Protein AF-A0A9W8FDJ5-F1 (afdb_monomer_lite)

Foldseek 3Di:
DDDDDDDDDDPDQQDQLLLQLLQLQLVLLLLVLCQLQCPPHHNPPDSLVSLVSLQPRQAPSLQVSLVVCVVNVNPLSNCVSNVSNVVSNVVSLCNDCVNVNVVVLPVVPLLSSLQVVLVVLVVVLVVLVVSLVVCLQFWPLSNLLSVLSSQLSNLSSCCSNVVPSVSSSVSSVSSNVSSVSSVVVSCQSQADVVRHVDHDDTDGSHCVNVVVVVCVVVPPDPPPDPPDDDDDDDDDDDDDDDDDDDDDDDDDDDDDDDDDDDDDDDDDDDDDDDDDDDDDDDDDDDDDDDDDDDDDDDDDDDDDDDDDDDDDDD

Sequence (314 aa):
MYSMVPQGHSWRPFSNPAPLGNSGFAVATFVSSLHTGAIGIASGAPPNIVVGLALFYGGIAQVIAGAWSFASNSAFGAIVFTSYGCYWMSYAAILIPGFGISDALSTVGDTVRAQSLGIFYLVWSIQTFIFLLGSSRSNWGTFILLLFLFIENILTCIGYWSQNVSVIHASGYMGMFTSFVAWYNVAADMLTKVTFYCDLPNPEIGVRAMGLEALKPAMHTPLFHDVFQPHITSKLDGRTPGNHFDFVSPIPHPAHNNDSNTVTFAPNTNNAPSSNINNYDREIVTATQEASILGGCARSQSISHHDVTTFNNV

Radius of gyration: 35.65 Å; chains: 1; bounding box: 112×74×86 Å

pLDDT: mean 70.86, std 29.11, range [24.33, 98.38]

Structure (mmCIF, N/CA/C/O backbone):
data_AF-A0A9W8FDJ5-F1
#
_entry.id   AF-A0A9W8FDJ5-F1
#
loop_
_atom_site.group_PDB
_atom_site.id
_atom_site.type_symbol
_atom_site.label_atom_id
_atom_site.label_alt_id
_atom_site.label_comp_id
_atom_site.label_asym_id
_atom_site.label_entity_id
_atom_site.label_seq_id
_atom_site.pdbx_PDB_ins_code
_atom_site.Cartn_x
_atom_site.Cartn_y
_atom_site.Cartn_z
_atom_site.occupancy
_atom_site.B_iso_or_equiv
_atom_site.auth_seq_id
_atom_site.auth_comp_id
_atom_site.auth_asym_id
_atom_site.auth_atom_id
_atom_site.pdbx_PDB_model_num
ATOM 1 N N . MET A 1 1 ? -21.926 -5.934 31.015 1.00 38.91 1 MET A N 1
ATOM 2 C CA . MET A 1 1 ? -22.789 -5.968 29.811 1.00 38.91 1 MET A CA 1
ATOM 3 C C . MET A 1 1 ? -22.975 -4.528 29.353 1.00 38.91 1 MET A C 1
ATOM 5 O O . MET A 1 1 ? -23.079 -3.687 30.230 1.00 38.91 1 MET A O 1
ATOM 9 N N . TYR A 1 2 ? -22.971 -4.260 28.043 1.00 39.78 2 TYR A N 1
ATOM 10 C CA . TYR A 1 2 ? -22.992 -2.921 27.418 1.00 39.78 2 TYR A CA 1
ATOM 11 C C . TYR A 1 2 ? -21.842 -1.948 27.749 1.00 39.78 2 TYR A C 1
ATOM 13 O O . TYR A 1 2 ? -21.721 -1.421 28.846 1.00 39.78 2 TYR A O 1
ATOM 21 N N . SER A 1 3 ? -21.093 -1.595 26.703 1.00 34.72 3 SER A N 1
ATOM 22 C CA . SER A 1 3 ? -20.892 -0.189 26.341 1.00 34.72 3 SER A CA 1
ATOM 23 C C . SER A 1 3 ? -20.942 -0.097 24.816 1.00 34.72 3 SER A C 1
ATOM 25 O O . SER A 1 3 ? -19.956 -0.337 24.127 1.00 34.72 3 SER A O 1
ATOM 27 N N . MET A 1 4 ? -22.138 0.153 24.285 1.00 46.25 4 MET A N 1
ATOM 28 C CA . MET A 1 4 ? -22.324 0.614 22.911 1.00 46.25 4 MET A CA 1
ATOM 29 C C . MET A 1 4 ? -22.823 2.049 23.028 1.00 46.25 4 MET A C 1
ATOM 31 O O . MET A 1 4 ? -23.864 2.261 23.645 1.00 46.25 4 MET A O 1
ATOM 35 N N . VAL A 1 5 ? -22.110 3.016 22.453 1.00 48.25 5 VAL A N 1
ATOM 36 C CA . VAL A 1 5 ? -22.625 4.380 22.264 1.00 48.25 5 VAL A CA 1
ATOM 37 C C . VAL A 1 5 ? -23.179 4.444 20.839 1.00 48.25 5 VAL A C 1
ATOM 39 O O . VAL A 1 5 ? -22.383 4.499 19.900 1.00 48.25 5 VAL A O 1
ATOM 42 N N . PRO A 1 6 ? -24.508 4.386 20.627 1.00 48.44 6 PRO A N 1
ATOM 43 C CA . PRO A 1 6 ? -25.062 4.336 19.281 1.00 48.44 6 PRO A CA 1
ATOM 44 C C . PRO A 1 6 ? -24.967 5.713 18.622 1.00 48.44 6 PRO A C 1
ATOM 46 O O . PRO A 1 6 ? -25.389 6.717 19.194 1.00 48.44 6 PRO A O 1
ATOM 49 N N . GLN A 1 7 ? -24.454 5.757 17.397 1.00 52.56 7 GLN A N 1
ATOM 50 C CA . GLN A 1 7 ? -24.535 6.924 16.519 1.00 52.56 7 GLN A CA 1
ATOM 51 C C . GLN A 1 7 ? -25.406 6.540 15.319 1.00 52.56 7 GLN A C 1
ATOM 53 O O . GLN A 1 7 ? -24.912 6.035 14.314 1.00 52.56 7 GLN A O 1
ATOM 58 N N . GLY A 1 8 ? -26.719 6.736 15.471 1.00 41.28 8 GLY A N 1
ATOM 59 C CA . GLY A 1 8 ? -27.742 6.360 14.489 1.00 41.28 8 GLY A CA 1
ATOM 60 C C . GLY A 1 8 ? -28.408 5.001 14.752 1.00 41.28 8 GLY A C 1
ATOM 61 O O . GLY A 1 8 ? -27.822 4.092 15.341 1.00 41.28 8 GLY A O 1
ATOM 62 N N . HIS A 1 9 ? -29.662 4.865 14.309 1.00 46.53 9 HIS A N 1
ATOM 63 C CA . HIS A 1 9 ? -30.424 3.616 14.390 1.00 46.53 9 HIS A CA 1
ATOM 64 C C . HIS A 1 9 ? -29.823 2.542 13.469 1.00 46.53 9 HIS A C 1
ATOM 66 O O . HIS A 1 9 ? -29.981 2.600 12.252 1.00 46.53 9 HIS A O 1
ATOM 72 N N . SER A 1 10 ? -29.234 1.497 14.050 1.00 51.06 10 SER A N 1
ATOM 73 C CA . SER A 1 10 ? -29.089 0.200 13.382 1.00 51.06 10 SER A CA 1
ATOM 74 C C . SER A 1 10 ? -29.388 -0.921 14.377 1.00 51.06 10 SER A C 1
ATOM 76 O O . SER A 1 10 ? -28.802 -0.993 15.453 1.00 51.06 10 SER A O 1
ATOM 78 N N . TRP A 1 11 ? -30.331 -1.801 14.033 1.00 54.03 11 TRP A N 1
ATOM 79 C CA . TRP A 1 11 ? -30.717 -2.938 14.886 1.00 54.03 11 TRP A CA 1
ATOM 80 C C . TRP A 1 11 ? -29.726 -4.114 14.809 1.00 54.03 11 TRP A C 1
ATOM 82 O O . TRP A 1 11 ? -29.890 -5.115 15.504 1.00 54.03 11 TRP A O 1
ATOM 92 N N . ARG A 1 12 ? -28.691 -3.990 13.968 1.00 63.78 12 ARG A N 1
ATOM 93 C CA . ARG A 1 12 ? -27.498 -4.842 13.908 1.00 63.78 12 ARG A CA 1
ATOM 94 C C . ARG A 1 12 ? -26.306 -3.950 13.527 1.00 63.78 12 ARG A C 1
ATOM 96 O O . ARG A 1 12 ? -26.297 -3.471 12.394 1.00 63.78 12 ARG A O 1
ATOM 103 N N . PRO A 1 13 ? -25.336 -3.687 14.420 1.00 71.25 13 PRO A N 1
ATOM 104 C CA . PRO A 1 13 ? -24.134 -2.947 14.049 1.00 71.25 13 PRO A CA 1
ATOM 105 C C . PRO A 1 13 ? -23.251 -3.800 13.127 1.00 71.25 13 PRO A C 1
ATOM 107 O O . PRO A 1 13 ? -23.056 -4.991 13.379 1.00 71.25 13 PRO A O 1
ATOM 110 N N . PHE A 1 14 ? -22.708 -3.198 12.069 1.00 80.50 14 PHE A N 1
ATOM 111 C CA . PHE A 1 14 ? -21.728 -3.858 11.203 1.00 80.50 14 PHE A CA 1
ATOM 112 C C . PHE A 1 14 ? -20.376 -4.008 11.918 1.00 80.50 14 PHE A C 1
ATOM 114 O O . PHE A 1 14 ? -19.962 -3.131 12.677 1.00 80.50 14 PHE A O 1
ATOM 121 N N . SER A 1 15 ? -19.679 -5.117 11.665 1.00 84.56 15 SER A N 1
ATOM 122 C CA . SER A 1 15 ? -18.319 -5.353 12.164 1.00 84.56 15 SER A CA 1
ATOM 123 C C . SER A 1 15 ? -17.313 -4.378 11.543 1.00 84.56 15 SER A C 1
ATOM 125 O O . SER A 1 15 ? -17.486 -3.959 10.401 1.00 84.56 15 SER A O 1
ATOM 127 N N . ASN A 1 16 ? -16.234 -4.059 12.267 1.00 89.06 16 ASN A N 1
ATOM 128 C CA . ASN A 1 16 ? -15.121 -3.269 11.735 1.00 89.06 16 ASN A CA 1
ATOM 129 C C . ASN A 1 16 ? -14.432 -4.024 10.570 1.00 89.06 16 ASN A C 1
ATOM 131 O O . ASN A 1 16 ? -13.918 -5.120 10.802 1.00 89.06 16 ASN A O 1
ATOM 135 N N . PRO A 1 17 ? -14.387 -3.472 9.342 1.00 93.44 17 PRO A N 1
ATOM 136 C CA . PRO A 1 17 ? -13.730 -4.105 8.197 1.00 93.44 17 PRO A CA 1
ATOM 137 C C . PRO A 1 17 ? -12.231 -3.768 8.079 1.00 93.44 17 PRO A C 1
ATOM 139 O O . PRO A 1 17 ? -11.534 -4.380 7.268 1.00 93.44 17 PRO A O 1
ATOM 142 N N . ALA A 1 18 ? -11.712 -2.820 8.870 1.00 92.88 18 ALA A N 1
ATOM 143 C CA . ALA A 1 18 ? -10.317 -2.385 8.799 1.00 92.88 18 ALA A CA 1
ATOM 144 C C . ALA A 1 18 ? -9.273 -3.508 8.990 1.00 92.88 18 ALA A C 1
ATOM 146 O O . ALA A 1 18 ? -8.261 -3.462 8.287 1.00 92.88 18 ALA A O 1
ATOM 147 N N . PRO A 1 19 ? -9.489 -4.554 9.820 1.00 94.81 19 PRO A N 1
ATOM 148 C CA . PRO A 1 19 ? -8.558 -5.678 9.920 1.00 94.81 19 PRO A CA 1
ATOM 149 C C . PRO A 1 19 ? -8.387 -6.427 8.599 1.00 94.81 19 PRO A C 1
ATOM 151 O O . PRO A 1 19 ? -7.268 -6.792 8.248 1.00 94.81 19 PRO A O 1
ATOM 154 N N . LEU A 1 20 ? -9.467 -6.619 7.833 1.00 95.75 20 LEU A N 1
ATOM 155 C CA . LEU A 1 20 ? -9.404 -7.278 6.527 1.00 95.75 20 LEU A CA 1
ATOM 156 C C . LEU A 1 20 ? -8.610 -6.424 5.531 1.00 95.75 20 LEU A C 1
ATOM 158 O O . LEU A 1 20 ? -7.701 -6.931 4.875 1.00 95.75 20 LEU A O 1
ATOM 162 N N . GLY A 1 21 ? -8.911 -5.122 5.471 1.00 96.00 21 GLY A N 1
ATOM 163 C CA . GLY A 1 21 ? -8.228 -4.189 4.576 1.00 96.00 21 GLY A CA 1
ATOM 164 C C . GLY A 1 21 ? -6.734 -4.056 4.885 1.00 96.00 21 GLY A C 1
ATOM 165 O O . GLY A 1 21 ? -5.907 -4.178 3.984 1.00 96.00 21 GLY A O 1
ATOM 166 N N . ASN A 1 22 ? -6.382 -3.883 6.162 1.00 96.56 22 ASN A N 1
ATOM 167 C CA . ASN A 1 22 ? -4.991 -3.806 6.611 1.00 96.56 22 ASN A CA 1
ATOM 168 C C . ASN A 1 22 ? -4.243 -5.143 6.450 1.00 96.56 22 ASN A C 1
ATOM 170 O O . ASN A 1 22 ? -3.059 -5.121 6.127 1.00 96.56 22 ASN A O 1
ATOM 174 N N . SER A 1 23 ? -4.898 -6.299 6.624 1.00 97.38 23 SER A N 1
ATOM 175 C CA . SER A 1 23 ? -4.253 -7.613 6.434 1.00 97.38 23 SER A CA 1
ATOM 176 C C . SER A 1 23 ? -3.931 -7.896 4.969 1.00 97.38 23 SER A C 1
ATOM 178 O O . SER A 1 23 ? -2.832 -8.363 4.667 1.00 97.38 23 SER A O 1
ATOM 180 N N . GLY A 1 24 ? -4.880 -7.605 4.070 1.00 96.88 24 GLY A N 1
ATOM 181 C CA . GLY A 1 24 ? -4.696 -7.733 2.625 1.00 96.88 24 GLY A CA 1
ATOM 182 C C . GLY A 1 24 ? -3.543 -6.872 2.131 1.00 96.88 24 GLY A C 1
ATOM 183 O O . GLY A 1 24 ? -2.624 -7.366 1.475 1.00 96.88 24 GLY A O 1
ATOM 184 N N . PHE A 1 25 ? -3.557 -5.607 2.553 1.00 97.81 25 PHE A N 1
ATOM 185 C CA . PHE A 1 25 ? -2.489 -4.651 2.313 1.00 97.81 25 PHE A CA 1
ATOM 186 C C . PHE A 1 25 ? -1.133 -5.154 2.828 1.00 97.81 25 PHE A C 1
ATOM 188 O O . PHE A 1 25 ? -0.208 -5.310 2.039 1.00 97.81 25 PHE A O 1
ATOM 195 N N . ALA A 1 26 ? -1.019 -5.469 4.124 1.00 98.06 26 ALA A N 1
ATOM 196 C CA . ALA A 1 26 ? 0.246 -5.831 4.768 1.00 98.06 26 ALA A CA 1
ATOM 197 C C . ALA A 1 26 ? 0.950 -7.022 4.101 1.00 98.06 26 ALA A C 1
ATOM 199 O O . ALA A 1 26 ? 2.163 -6.989 3.911 1.00 98.06 26 ALA A O 1
ATOM 200 N N . VAL A 1 27 ? 0.199 -8.060 3.714 1.00 97.50 27 VAL A N 1
ATOM 201 C CA . VAL A 1 27 ? 0.760 -9.248 3.050 1.00 97.50 27 VAL A CA 1
ATOM 202 C C . VAL A 1 27 ? 1.267 -8.921 1.640 1.00 97.50 27 VAL A C 1
ATOM 204 O O . VAL A 1 27 ? 2.351 -9.374 1.269 1.00 97.50 27 VAL A O 1
ATOM 207 N N . ALA A 1 28 ? 0.515 -8.138 0.859 1.00 97.31 28 ALA A N 1
ATOM 208 C CA . ALA A 1 28 ? 0.928 -7.743 -0.487 1.00 97.31 28 ALA A CA 1
ATOM 209 C C . ALA A 1 28 ? 2.129 -6.781 -0.452 1.00 97.31 28 ALA A C 1
ATOM 211 O O . ALA A 1 28 ? 3.113 -7.015 -1.161 1.00 97.31 28 ALA A O 1
ATOM 212 N N . THR A 1 29 ? 2.092 -5.773 0.431 1.00 97.50 29 THR A N 1
ATOM 213 C CA . THR A 1 29 ? 3.202 -4.838 0.658 1.00 97.50 29 THR A CA 1
ATOM 214 C C . THR A 1 29 ? 4.451 -5.611 1.060 1.00 97.50 29 THR A C 1
ATOM 216 O O . THR A 1 29 ? 5.431 -5.550 0.331 1.00 97.50 29 THR A O 1
ATOM 219 N N . PHE A 1 30 ? 4.410 -6.441 2.108 1.00 97.50 30 PHE A N 1
ATOM 220 C CA . PHE A 1 30 ? 5.605 -7.103 2.642 1.00 97.50 30 PHE A CA 1
ATOM 221 C C . PHE A 1 30 ? 6.354 -7.938 1.598 1.00 97.50 30 PHE A C 1
ATOM 223 O O . PHE A 1 30 ? 7.573 -7.820 1.469 1.00 97.50 30 PHE A O 1
ATOM 230 N N . VAL A 1 31 ? 5.639 -8.752 0.812 1.00 96.50 31 VAL A N 1
ATOM 231 C CA . VAL A 1 31 ? 6.273 -9.578 -0.227 1.00 96.50 31 VAL A CA 1
ATOM 232 C C . VAL A 1 31 ? 6.816 -8.709 -1.365 1.00 96.50 31 VAL A C 1
ATOM 234 O O . VAL A 1 31 ? 7.907 -8.990 -1.859 1.00 96.50 31 VAL A O 1
ATOM 237 N N . SER A 1 32 ? 6.133 -7.621 -1.738 1.00 96.00 32 SER A N 1
ATOM 238 C CA . SER A 1 32 ? 6.661 -6.644 -2.700 1.00 96.00 32 SER A CA 1
ATOM 239 C C . SER A 1 32 ? 7.918 -5.944 -2.172 1.00 96.00 32 SER A C 1
ATOM 241 O O . SER A 1 32 ? 8.924 -5.871 -2.872 1.00 96.00 32 SER A O 1
ATOM 243 N N . SER A 1 33 ? 7.898 -5.488 -0.920 1.00 96.56 33 SER A N 1
ATOM 244 C CA . SER A 1 33 ? 8.993 -4.787 -0.249 1.00 96.56 33 SER A CA 1
ATOM 245 C C . SER A 1 33 ? 10.253 -5.646 -0.116 1.00 96.56 33 SER A C 1
ATOM 247 O O . SER A 1 33 ? 11.352 -5.132 -0.314 1.00 96.56 33 SER A O 1
ATOM 249 N N . LEU A 1 34 ? 10.116 -6.956 0.134 1.00 96.19 34 LEU A N 1
ATOM 250 C CA . LEU A 1 34 ? 11.242 -7.901 0.114 1.00 96.19 34 LEU A CA 1
ATOM 251 C C . LEU A 1 34 ? 11.905 -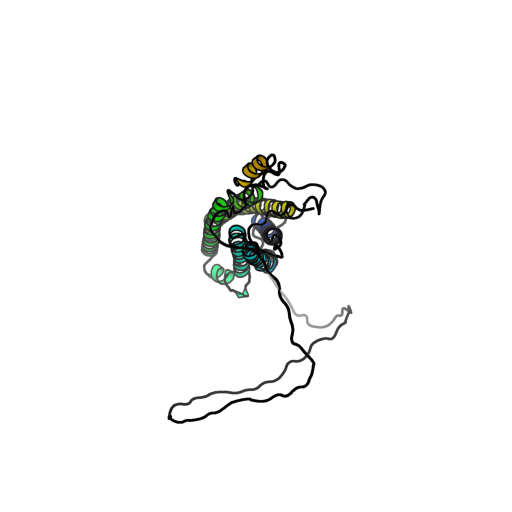7.992 -1.273 1.00 96.19 34 LEU A C 1
ATOM 253 O O . LEU A 1 34 ? 13.132 -8.072 -1.349 1.00 96.19 34 LEU A O 1
ATOM 257 N N . HIS A 1 35 ? 11.124 -7.932 -2.361 1.00 95.00 35 HIS A N 1
ATOM 258 C CA . HIS A 1 35 ? 11.675 -7.917 -3.722 1.00 95.00 35 HIS A CA 1
ATOM 259 C C . HIS A 1 35 ? 12.356 -6.582 -4.035 1.00 95.00 35 HIS A C 1
ATOM 261 O O . HIS A 1 35 ? 13.510 -6.561 -4.463 1.00 95.00 35 HIS A O 1
ATOM 267 N N . THR A 1 36 ? 11.680 -5.467 -3.749 1.00 94.88 36 THR A N 1
ATOM 268 C CA . THR A 1 36 ? 12.208 -4.106 -3.926 1.00 94.88 36 THR A CA 1
ATOM 269 C C . THR A 1 36 ? 13.481 -3.864 -3.101 1.00 94.88 36 THR A C 1
ATOM 271 O O . THR A 1 36 ? 14.387 -3.174 -3.560 1.00 94.88 36 THR A O 1
ATOM 274 N N . GLY A 1 37 ? 13.584 -4.461 -1.908 1.00 94.25 37 GLY A N 1
ATOM 275 C CA . GLY A 1 37 ? 14.750 -4.399 -1.020 1.00 94.25 37 GLY A CA 1
ATOM 276 C C . GLY A 1 37 ? 15.870 -5.405 -1.321 1.00 94.25 37 GLY A C 1
ATOM 277 O O . GLY A 1 37 ? 16.910 -5.331 -0.673 1.00 94.25 37 GLY A O 1
ATOM 278 N N . ALA A 1 38 ? 15.673 -6.341 -2.261 1.00 93.62 38 ALA A N 1
ATOM 279 C CA . ALA A 1 38 ? 16.581 -7.465 -2.543 1.00 93.62 38 ALA A CA 1
ATOM 280 C C . ALA A 1 38 ? 16.897 -8.355 -1.314 1.00 93.62 38 ALA A C 1
ATOM 282 O O . ALA A 1 38 ? 18.032 -8.783 -1.098 1.00 93.62 38 ALA A O 1
ATOM 283 N N . ILE A 1 39 ? 15.890 -8.635 -0.482 1.00 92.50 39 ILE A N 1
ATOM 284 C CA . ILE A 1 39 ? 16.066 -9.311 0.812 1.00 92.50 39 ILE A CA 1
ATOM 285 C C . ILE A 1 39 ? 15.772 -10.803 0.662 1.00 92.50 39 ILE A C 1
ATOM 287 O O . ILE A 1 39 ? 14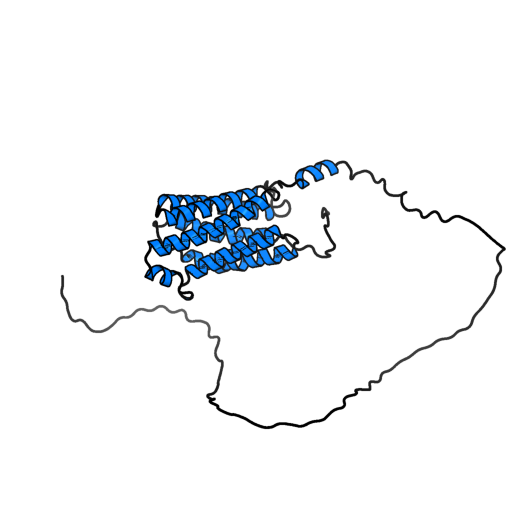.638 -11.210 0.422 1.00 92.50 39 ILE A O 1
ATOM 291 N N . GLY A 1 40 ? 16.812 -11.628 0.805 1.00 89.06 40 GLY A N 1
ATOM 292 C CA . GLY A 1 40 ? 16.728 -13.083 0.616 1.00 89.06 40 GLY A CA 1
ATOM 293 C C . GLY A 1 40 ? 16.659 -13.534 -0.850 1.00 89.06 40 GLY A C 1
ATOM 294 O O . GLY A 1 40 ? 16.585 -14.733 -1.106 1.00 89.06 40 GLY A O 1
ATOM 295 N N . ILE A 1 41 ? 16.718 -12.599 -1.804 1.00 91.56 41 ILE A N 1
ATOM 296 C CA . ILE A 1 41 ? 16.712 -12.849 -3.252 1.00 91.56 41 ILE A CA 1
ATOM 297 C C . ILE A 1 41 ? 17.750 -11.965 -3.959 1.00 91.56 41 ILE A C 1
ATOM 299 O O . ILE A 1 41 ? 18.261 -11.008 -3.383 1.00 91.56 41 ILE A O 1
ATOM 303 N N . ALA A 1 42 ? 18.056 -12.256 -5.225 1.00 87.56 42 ALA A N 1
ATOM 304 C CA . ALA A 1 42 ? 18.935 -11.406 -6.027 1.00 87.56 42 ALA A CA 1
ATOM 305 C C . ALA A 1 42 ? 18.290 -10.039 -6.337 1.00 87.56 42 ALA A C 1
ATOM 307 O O . ALA A 1 42 ? 17.099 -9.953 -6.639 1.00 87.56 42 ALA A O 1
ATOM 308 N N . SER A 1 43 ? 19.089 -8.967 -6.322 1.00 87.25 43 SER A N 1
ATOM 309 C CA . SER A 1 43 ? 18.622 -7.631 -6.714 1.00 87.25 43 SER A CA 1
ATOM 310 C C . SER A 1 43 ? 18.155 -7.618 -8.171 1.00 87.25 43 SER A C 1
ATOM 312 O O . SER A 1 43 ? 18.875 -8.077 -9.055 1.00 87.25 43 SER A O 1
ATOM 314 N N . GLY A 1 44 ? 16.961 -7.076 -8.419 1.00 81.44 44 GLY A N 1
ATOM 315 C CA . GLY A 1 44 ? 16.331 -7.079 -9.744 1.00 81.44 44 GLY A CA 1
ATOM 316 C C . GLY A 1 44 ? 15.599 -8.377 -10.109 1.00 81.44 44 GLY A C 1
ATOM 317 O O . GLY A 1 44 ? 15.135 -8.497 -11.241 1.00 81.44 44 GLY A O 1
ATOM 318 N N . ALA A 1 45 ? 15.465 -9.339 -9.187 1.00 86.25 45 ALA A N 1
ATOM 319 C CA . ALA A 1 45 ? 14.625 -10.516 -9.403 1.00 86.25 45 ALA A CA 1
ATOM 320 C C . ALA A 1 45 ? 13.150 -10.120 -9.670 1.00 86.25 45 ALA A C 1
ATOM 322 O O . ALA A 1 45 ? 12.632 -9.208 -9.018 1.00 86.25 45 ALA A O 1
ATOM 323 N N . PRO A 1 46 ? 12.457 -10.790 -10.611 1.00 84.62 46 PRO A N 1
ATOM 324 C CA . PRO A 1 46 ? 11.120 -10.393 -11.045 1.00 84.62 46 PRO A CA 1
ATOM 325 C C . PRO A 1 46 ? 10.072 -10.584 -9.928 1.00 84.62 46 PRO A C 1
ATOM 327 O O . PRO A 1 46 ? 9.934 -11.696 -9.415 1.00 84.62 46 PRO A O 1
ATOM 330 N N . PRO A 1 47 ? 9.277 -9.554 -9.570 1.00 88.19 47 PRO A N 1
ATOM 331 C CA . PRO A 1 47 ? 8.327 -9.601 -8.452 1.00 88.19 47 PRO A CA 1
ATOM 332 C C . PRO A 1 47 ? 7.035 -10.383 -8.757 1.00 88.19 47 PRO A C 1
ATOM 334 O O . PRO A 1 47 ? 6.038 -10.236 -8.056 1.00 88.19 47 PRO A O 1
ATOM 337 N N . ASN A 1 48 ? 7.008 -11.226 -9.792 1.00 90.19 48 ASN A N 1
ATOM 338 C CA . ASN A 1 48 ? 5.789 -11.854 -10.315 1.00 90.19 48 ASN A CA 1
ATOM 339 C C . ASN A 1 48 ? 5.044 -12.735 -9.290 1.00 90.19 48 ASN A C 1
ATOM 341 O O . ASN A 1 48 ? 3.839 -12.929 -9.425 1.00 90.19 48 ASN A O 1
ATOM 345 N N . ILE A 1 49 ? 5.709 -13.215 -8.232 1.00 91.69 49 ILE A N 1
ATOM 346 C CA . ILE A 1 49 ? 5.054 -13.929 -7.120 1.00 91.69 49 ILE A CA 1
ATOM 347 C C . ILE A 1 49 ? 4.067 -13.040 -6.333 1.00 91.69 49 ILE A C 1
ATOM 349 O O . ILE A 1 49 ? 3.091 -13.539 -5.775 1.00 91.69 49 ILE A O 1
ATOM 353 N N . VAL A 1 50 ? 4.263 -11.715 -6.344 1.00 94.69 50 VAL A N 1
ATOM 354 C CA . VAL A 1 50 ? 3.375 -10.725 -5.708 1.00 94.69 50 VAL A CA 1
ATOM 355 C C . VAL A 1 50 ? 2.002 -10.682 -6.391 1.00 94.69 50 VAL A C 1
ATOM 357 O O . VAL A 1 50 ? 1.011 -10.387 -5.730 1.00 94.69 50 VAL A O 1
ATOM 360 N N . VAL A 1 51 ? 1.904 -11.028 -7.683 1.00 96.06 51 VAL A N 1
ATOM 361 C CA . VAL A 1 51 ? 0.684 -10.884 -8.506 1.00 96.06 51 VAL A CA 1
ATOM 362 C C . VAL A 1 51 ? -0.540 -11.563 -7.887 1.00 96.06 51 VAL A C 1
ATOM 364 O O . VAL A 1 51 ? -1.618 -10.972 -7.867 1.00 96.06 51 VAL A O 1
ATOM 367 N N . GLY A 1 52 ? -0.392 -12.771 -7.332 1.00 95.25 52 GLY A N 1
ATOM 368 C CA . GLY A 1 52 ? -1.506 -13.473 -6.681 1.00 95.25 52 GLY A CA 1
ATOM 369 C C . GLY A 1 52 ? -2.000 -12.761 -5.416 1.00 95.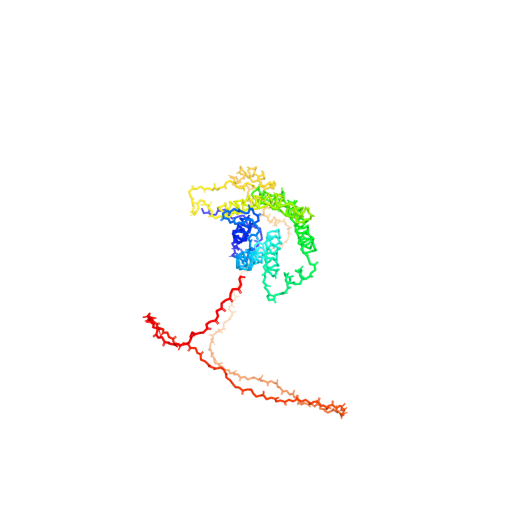25 52 GLY A C 1
ATOM 370 O O . GLY A 1 52 ? -3.204 -12.619 -5.206 1.00 95.25 52 GLY A O 1
ATOM 371 N N . LEU A 1 53 ? -1.075 -12.250 -4.600 1.00 97.00 53 LEU A N 1
ATOM 372 C CA . LEU A 1 53 ? -1.396 -11.491 -3.388 1.00 97.00 53 LEU A CA 1
ATOM 373 C C . LEU A 1 53 ? -2.036 -10.142 -3.743 1.00 97.00 53 LEU A C 1
ATOM 375 O O . LEU A 1 53 ? -3.040 -9.765 -3.140 1.00 97.00 53 LEU A O 1
ATOM 379 N N . ALA A 1 54 ? -1.497 -9.467 -4.758 1.00 96.81 54 ALA A N 1
ATOM 380 C CA . ALA A 1 54 ? -1.963 -8.185 -5.271 1.00 96.81 54 ALA A CA 1
ATOM 381 C C . ALA A 1 54 ? -3.351 -8.262 -5.933 1.00 96.81 54 ALA A C 1
ATOM 383 O O . ALA A 1 54 ? -4.159 -7.360 -5.743 1.00 96.81 54 ALA A O 1
ATOM 384 N N . LEU A 1 55 ? -3.687 -9.341 -6.650 1.00 97.31 55 LEU A N 1
ATOM 385 C CA . LEU A 1 55 ? -5.052 -9.532 -7.155 1.00 97.31 55 LEU A CA 1
ATOM 386 C C . LEU A 1 55 ? -6.042 -9.844 -6.029 1.00 97.31 55 LEU A C 1
ATOM 388 O O . LEU A 1 55 ? -7.060 -9.167 -5.899 1.00 97.31 55 LEU A O 1
ATOM 392 N N . PHE A 1 56 ? -5.780 -10.880 -5.230 1.00 97.81 56 PHE A N 1
ATOM 393 C CA . PHE A 1 56 ? -6.826 -11.459 -4.384 1.00 97.81 56 PHE A CA 1
ATOM 394 C C . PHE A 1 56 ? -6.927 -10.824 -2.996 1.00 97.81 56 PHE A C 1
ATOM 396 O O . PHE A 1 56 ? -8.042 -10.572 -2.536 1.00 97.81 56 PHE A O 1
ATOM 403 N N . TYR A 1 57 ? -5.800 -10.552 -2.328 1.00 97.44 57 TYR A N 1
ATOM 404 C CA . TYR A 1 57 ? -5.807 -10.154 -0.915 1.00 97.44 57 TYR A CA 1
ATOM 405 C C . TYR A 1 57 ? -5.526 -8.661 -0.720 1.00 97.44 57 TYR A C 1
ATOM 407 O O . TYR A 1 57 ? -6.360 -7.962 -0.149 1.00 97.44 57 TYR A O 1
ATOM 415 N N . GLY A 1 58 ? -4.433 -8.146 -1.288 1.00 95.94 58 GLY A N 1
ATOM 416 C CA . GLY A 1 58 ? -4.198 -6.705 -1.409 1.00 95.94 58 GLY A CA 1
ATOM 417 C C . GLY A 1 58 ? -5.194 -6.023 -2.349 1.00 95.94 58 GLY A C 1
ATOM 418 O O . GLY A 1 58 ? -5.492 -4.856 -2.165 1.00 95.94 58 GLY A O 1
ATOM 419 N N . GLY A 1 59 ? -5.749 -6.747 -3.325 1.00 97.69 59 GLY A N 1
ATOM 420 C CA . GLY A 1 59 ? -6.728 -6.230 -4.282 1.00 97.69 59 GLY A CA 1
ATOM 421 C C . GLY A 1 59 ? -8.175 -6.434 -3.837 1.00 97.69 59 GLY A C 1
ATOM 422 O O . GLY A 1 59 ? -8.740 -5.628 -3.096 1.00 97.69 59 GLY A O 1
ATOM 423 N N . ILE A 1 60 ? -8.791 -7.522 -4.305 1.00 98.19 60 ILE A N 1
ATOM 424 C CA . ILE A 1 60 ? -10.228 -7.813 -4.167 1.00 98.19 60 ILE A CA 1
ATOM 425 C C . ILE A 1 60 ? -10.694 -7.771 -2.703 1.00 98.19 60 ILE A C 1
ATOM 427 O O . ILE A 1 60 ? -11.673 -7.088 -2.400 1.00 98.19 60 ILE A O 1
ATOM 431 N N . ALA A 1 61 ? -10.000 -8.441 -1.776 1.00 97.94 61 ALA A N 1
ATOM 432 C CA . ALA A 1 61 ? -10.393 -8.433 -0.363 1.00 97.94 61 ALA A CA 1
ATOM 433 C C . ALA A 1 61 ? -10.279 -7.037 0.283 1.00 97.94 61 ALA A C 1
ATOM 435 O O . ALA A 1 61 ? -11.119 -6.677 1.112 1.00 97.94 61 ALA A O 1
ATOM 436 N N . GLN A 1 62 ? -9.303 -6.222 -0.131 1.00 98.12 62 GLN A N 1
ATOM 437 C CA . GLN A 1 62 ? -9.151 -4.846 0.344 1.00 98.12 62 GLN A CA 1
ATOM 438 C C . GLN A 1 62 ? -10.230 -3.909 -0.239 1.00 98.12 62 GLN A C 1
ATOM 440 O O . GLN A 1 62 ? -10.783 -3.092 0.499 1.00 98.12 62 GLN A O 1
ATOM 445 N N . VAL A 1 63 ? -10.633 -4.085 -1.506 1.00 98.12 63 VAL A N 1
ATOM 446 C CA . VAL A 1 63 ? -11.817 -3.404 -2.077 1.00 98.12 63 VAL A CA 1
ATOM 447 C C . VAL A 1 63 ? -13.096 -3.801 -1.336 1.00 98.12 63 VAL A C 1
ATOM 449 O O . VAL A 1 63 ? -13.907 -2.935 -1.010 1.00 98.12 63 VAL A O 1
ATOM 452 N N . ILE A 1 64 ? -13.268 -5.082 -0.998 1.00 97.31 64 ILE A N 1
ATOM 453 C CA . ILE A 1 64 ? -14.412 -5.561 -0.206 1.00 97.31 64 ILE A CA 1
ATOM 454 C C . ILE A 1 64 ? -14.412 -4.923 1.194 1.00 97.31 64 ILE A C 1
ATOM 456 O O . ILE A 1 64 ? -15.459 -4.464 1.650 1.00 97.31 64 ILE A O 1
ATOM 460 N N . ALA A 1 65 ? -13.255 -4.805 1.856 1.00 96.44 65 ALA A N 1
ATOM 461 C CA . ALA A 1 65 ? -13.135 -4.068 3.117 1.00 96.44 65 ALA A CA 1
ATOM 462 C C . ALA A 1 65 ? -13.494 -2.573 2.966 1.00 96.44 65 ALA A C 1
ATOM 464 O O . ALA A 1 65 ? -14.132 -1.993 3.850 1.00 96.44 65 ALA A O 1
ATOM 465 N N . GLY A 1 66 ? -13.155 -1.955 1.830 1.00 96.06 66 GLY A N 1
ATOM 466 C CA . GLY A 1 66 ? -13.582 -0.599 1.473 1.00 96.06 66 GLY A CA 1
ATOM 467 C C . GLY A 1 66 ? -15.101 -0.472 1.306 1.00 96.06 66 GLY A C 1
ATOM 468 O O . GLY A 1 66 ? -15.715 0.412 1.902 1.00 96.06 66 GLY A O 1
ATOM 469 N N . ALA A 1 67 ? -15.733 -1.409 0.595 1.00 94.75 67 ALA A N 1
ATOM 470 C CA . ALA A 1 67 ? -17.187 -1.458 0.430 1.00 94.75 67 ALA A CA 1
ATOM 471 C C . ALA A 1 67 ? -17.922 -1.603 1.778 1.00 94.75 67 ALA A C 1
ATOM 473 O O . ALA A 1 67 ? -18.846 -0.840 2.071 1.00 94.75 67 ALA A O 1
ATOM 474 N N . TRP A 1 68 ? -17.466 -2.512 2.648 1.00 93.62 68 TRP A N 1
ATOM 475 C CA . TRP A 1 68 ? -18.019 -2.658 4.001 1.00 93.62 68 TRP A CA 1
ATOM 476 C C . TRP A 1 68 ? -17.742 -1.451 4.905 1.00 93.62 68 TRP A C 1
ATOM 478 O O . TRP A 1 68 ? -18.528 -1.194 5.814 1.00 93.62 68 TRP A O 1
ATOM 488 N N . SER A 1 69 ? -16.696 -0.663 4.640 1.00 91.44 69 SER A N 1
ATOM 489 C CA . SER A 1 69 ? -16.426 0.569 5.396 1.00 91.44 69 SER A CA 1
ATOM 490 C C . SER A 1 69 ? -17.465 1.661 5.124 1.00 91.44 69 SER A C 1
ATOM 492 O O . SER A 1 69 ? -17.758 2.446 6.025 1.00 91.44 69 SER A O 1
ATOM 494 N N . PHE A 1 70 ? -18.080 1.701 3.933 1.00 86.44 70 PHE A N 1
ATOM 495 C CA . PHE A 1 70 ? -19.247 2.564 3.702 1.00 86.44 70 PHE A CA 1
ATOM 496 C C . PHE A 1 70 ? -20.439 2.110 4.559 1.00 86.44 70 PHE A C 1
ATOM 498 O O . PHE A 1 70 ? -21.066 2.937 5.220 1.00 86.44 70 PHE A O 1
ATOM 505 N N . ALA A 1 71 ? -20.710 0.800 4.620 1.00 85.31 71 ALA A N 1
ATOM 506 C CA . ALA A 1 71 ? -21.777 0.242 5.456 1.00 85.31 71 ALA A CA 1
ATOM 507 C C . ALA A 1 71 ? -21.532 0.464 6.963 1.00 85.31 71 ALA A C 1
ATOM 509 O O . ALA A 1 71 ? -22.473 0.736 7.707 1.00 85.31 71 ALA A O 1
ATOM 510 N N . SER A 1 72 ? -20.273 0.432 7.415 1.00 85.00 72 SER A N 1
ATOM 511 C CA . SER A 1 72 ? -19.876 0.755 8.793 1.00 85.00 72 SER A CA 1
ATOM 512 C C . SER A 1 72 ? -19.698 2.264 9.058 1.00 85.00 72 SER A C 1
ATOM 514 O O . SER A 1 72 ? -19.085 2.633 10.060 1.00 85.00 72 SER A O 1
ATOM 516 N N . ASN A 1 73 ? -20.190 3.139 8.170 1.00 85.31 73 ASN A N 1
ATOM 517 C CA . ASN A 1 73 ? -20.137 4.605 8.281 1.00 85.31 73 ASN A CA 1
ATOM 518 C C . ASN A 1 73 ? -18.715 5.200 8.461 1.00 85.31 73 ASN A C 1
ATOM 520 O O . ASN A 1 73 ? -18.526 6.218 9.127 1.00 85.31 73 ASN A O 1
ATOM 524 N N . SER A 1 74 ? -17.697 4.570 7.865 1.00 87.94 74 SER A N 1
ATOM 525 C CA . SER A 1 74 ? -16.298 5.017 7.872 1.00 87.94 74 SER A CA 1
ATOM 526 C C . SER A 1 74 ? -15.863 5.462 6.474 1.00 87.94 74 SER A C 1
ATOM 528 O O . SER A 1 74 ? -15.180 4.740 5.748 1.00 87.94 74 SER A O 1
ATOM 530 N N . ALA A 1 75 ? -16.245 6.682 6.084 1.00 89.94 75 ALA A N 1
ATOM 531 C CA . ALA A 1 75 ? -15.910 7.240 4.768 1.00 89.94 75 ALA A CA 1
ATOM 532 C C . ALA A 1 75 ? -14.390 7.300 4.501 1.00 89.94 75 ALA A C 1
ATOM 534 O O . ALA A 1 75 ? -13.953 7.059 3.377 1.00 89.94 75 ALA A O 1
ATOM 535 N N . PHE A 1 76 ? -13.577 7.561 5.534 1.00 91.44 76 PHE A N 1
ATOM 536 C CA . PHE A 1 76 ? -12.114 7.538 5.422 1.00 91.44 76 PHE A CA 1
ATOM 537 C C . PHE A 1 76 ? -11.595 6.131 5.094 1.00 91.44 76 PHE A C 1
ATOM 539 O O . PHE A 1 76 ? -10.897 5.960 4.097 1.00 91.44 76 PHE A O 1
ATOM 546 N N . GLY A 1 77 ? -11.982 5.116 5.880 1.00 91.00 77 GLY A N 1
ATOM 547 C CA . GLY A 1 77 ? -11.589 3.726 5.622 1.00 91.00 77 GLY A CA 1
ATOM 548 C C . GLY A 1 77 ? -12.080 3.235 4.260 1.00 91.00 77 GLY A C 1
ATOM 549 O O . GLY A 1 77 ? -11.332 2.599 3.524 1.00 91.00 77 GLY A O 1
ATOM 550 N N . ALA A 1 78 ? -13.299 3.615 3.874 1.00 94.25 78 ALA A N 1
ATOM 551 C CA . ALA A 1 78 ? -13.893 3.235 2.601 1.00 94.25 78 ALA A CA 1
ATOM 552 C C . ALA A 1 78 ? -13.087 3.725 1.397 1.00 94.25 78 ALA A C 1
ATOM 554 O O . ALA A 1 78 ? -12.755 2.927 0.517 1.00 94.25 78 ALA A O 1
ATOM 555 N N . ILE A 1 79 ? -12.711 5.006 1.380 1.00 95.56 79 ILE A N 1
ATOM 556 C CA . ILE A 1 79 ? -11.895 5.571 0.301 1.00 95.56 79 ILE A CA 1
ATOM 557 C C . ILE A 1 79 ? -10.477 4.984 0.339 1.00 95.56 79 ILE A C 1
ATOM 559 O O . ILE A 1 79 ? -9.971 4.578 -0.706 1.00 95.56 79 ILE A O 1
ATOM 563 N N . VAL A 1 80 ? -9.853 4.880 1.518 1.00 96.00 80 VAL A N 1
ATOM 564 C CA . VAL A 1 80 ? -8.476 4.374 1.673 1.00 96.00 80 VAL A CA 1
ATOM 565 C C . VAL A 1 80 ? -8.352 2.915 1.224 1.00 96.00 80 VAL A C 1
ATOM 567 O O . VAL A 1 80 ? -7.521 2.613 0.367 1.00 96.00 80 VAL A O 1
ATOM 570 N N . PHE A 1 81 ? -9.187 2.009 1.741 1.00 97.06 81 PHE A N 1
ATOM 571 C CA . PHE A 1 81 ? -9.109 0.589 1.389 1.00 97.06 81 PHE A CA 1
ATOM 572 C C . PHE A 1 81 ? -9.533 0.331 -0.061 1.00 97.06 81 PHE A C 1
ATOM 574 O O . PHE A 1 81 ? -8.848 -0.416 -0.753 1.00 97.06 81 PHE A O 1
ATOM 581 N N . THR A 1 82 ? -10.573 1.001 -0.574 1.00 97.94 82 THR A N 1
ATOM 582 C CA . THR A 1 82 ? -10.939 0.867 -1.998 1.00 97.94 82 THR A CA 1
ATOM 583 C C . THR A 1 82 ? -9.808 1.350 -2.911 1.00 97.94 82 THR A C 1
ATOM 585 O O . THR A 1 82 ? -9.467 0.668 -3.874 1.00 97.94 82 THR A O 1
ATOM 588 N N . SER A 1 83 ? -9.175 2.485 -2.589 1.00 97.94 83 SER A N 1
ATOM 589 C CA . SER A 1 83 ? -8.085 3.041 -3.403 1.00 97.94 83 SER A CA 1
ATOM 590 C C . SER A 1 83 ? -6.858 2.132 -3.418 1.00 97.94 83 SER A C 1
ATOM 592 O O . SER A 1 83 ? -6.339 1.850 -4.495 1.00 97.94 83 SER A O 1
ATOM 594 N N . TYR A 1 84 ? -6.416 1.619 -2.265 1.00 98.06 84 TYR A N 1
ATOM 595 C CA . TYR A 1 84 ? -5.267 0.707 -2.229 1.00 98.06 84 TYR A CA 1
ATOM 596 C C . TYR A 1 84 ? -5.584 -0.699 -2.763 1.00 98.06 84 TYR A C 1
ATOM 598 O O . TYR A 1 84 ? -4.707 -1.338 -3.339 1.00 98.06 84 TYR A O 1
ATOM 606 N N . GLY A 1 85 ? -6.843 -1.140 -2.692 1.00 97.94 85 GLY A N 1
ATOM 607 C CA . GLY A 1 85 ? -7.308 -2.316 -3.427 1.00 97.94 85 GLY A CA 1
ATOM 608 C C . GLY A 1 85 ? -7.172 -2.145 -4.943 1.00 97.94 85 GLY A C 1
ATOM 609 O O . GLY A 1 85 ? -6.639 -3.011 -5.638 1.00 97.94 85 GLY A O 1
ATOM 610 N N . CYS A 1 86 ? -7.569 -0.983 -5.466 1.00 98.12 86 CYS A N 1
ATOM 611 C CA . CYS A 1 86 ? -7.366 -0.636 -6.873 1.00 98.12 86 CYS A CA 1
ATOM 612 C C . CYS A 1 86 ? -5.881 -0.440 -7.238 1.00 98.12 86 CYS A C 1
ATOM 614 O O . CYS A 1 86 ? -5.485 -0.867 -8.322 1.00 98.12 86 CYS A O 1
ATOM 616 N N . TYR A 1 87 ? -5.046 0.116 -6.347 1.00 97.88 87 TYR A N 1
ATOM 617 C CA . TYR A 1 87 ? -3.582 0.145 -6.509 1.00 97.88 87 TYR A CA 1
ATOM 618 C C . TYR A 1 87 ? -3.042 -1.267 -6.742 1.00 97.88 87 TYR A C 1
ATOM 620 O O . TYR A 1 87 ? -2.423 -1.510 -7.778 1.00 97.88 87 TYR A O 1
ATOM 628 N N . TRP A 1 88 ? -3.338 -2.211 -5.846 1.00 98.19 88 TRP A N 1
ATOM 629 C CA . TRP A 1 88 ? -2.812 -3.572 -5.937 1.00 98.19 88 TRP A CA 1
ATOM 630 C C . TRP A 1 88 ? -3.284 -4.312 -7.190 1.00 98.19 88 TRP A C 1
ATOM 632 O O . TRP A 1 88 ? -2.466 -4.933 -7.870 1.00 98.19 88 TRP A O 1
ATOM 642 N N . MET A 1 89 ? -4.554 -4.169 -7.580 1.00 98.19 89 MET A N 1
ATOM 643 C CA . MET A 1 89 ? -5.037 -4.730 -8.849 1.00 98.19 89 MET A CA 1
ATOM 644 C C . MET A 1 89 ? -4.379 -4.071 -10.074 1.00 98.19 89 MET A C 1
ATOM 646 O O . MET A 1 89 ? -4.057 -4.770 -11.033 1.00 98.19 89 MET A O 1
ATOM 650 N N . SER A 1 90 ? -4.110 -2.758 -10.044 1.00 97.25 90 SER A N 1
ATOM 651 C CA . SER A 1 90 ? -3.399 -2.066 -11.133 1.00 97.25 90 SER A CA 1
ATOM 652 C C . SER A 1 90 ? -1.920 -2.464 -11.225 1.00 97.25 90 SER A C 1
ATOM 654 O O . SER A 1 90 ? -1.414 -2.686 -12.322 1.00 97.25 90 SER A O 1
ATOM 656 N N . TYR A 1 91 ? -1.247 -2.656 -10.086 1.00 96.62 91 TYR A N 1
ATOM 657 C CA . TYR A 1 91 ? 0.120 -3.174 -10.014 1.00 96.62 91 TYR A CA 1
ATOM 658 C C . TYR A 1 91 ? 0.200 -4.611 -10.548 1.00 96.62 91 TYR A C 1
ATOM 660 O O . TYR A 1 91 ? 1.080 -4.937 -11.344 1.00 96.62 91 TYR A O 1
ATOM 668 N N . ALA A 1 92 ? -0.768 -5.459 -10.188 1.00 97.00 92 ALA A N 1
ATOM 669 C CA . ALA A 1 92 ? -0.874 -6.805 -10.738 1.00 97.00 92 ALA A CA 1
ATOM 670 C C . ALA A 1 92 ? -1.097 -6.780 -12.262 1.00 97.00 92 ALA A C 1
ATOM 672 O O . ALA A 1 92 ? -0.445 -7.533 -12.980 1.00 97.00 92 ALA A O 1
ATOM 673 N N . ALA A 1 93 ? -1.954 -5.885 -12.769 1.00 96.75 93 ALA A N 1
ATOM 674 C CA . ALA A 1 93 ? -2.204 -5.738 -14.203 1.00 96.75 93 ALA A CA 1
ATOM 675 C C . ALA A 1 93 ? -0.950 -5.325 -14.999 1.00 96.75 93 ALA A C 1
ATOM 677 O O . ALA A 1 93 ? -0.778 -5.790 -16.121 1.00 96.75 93 ALA A O 1
ATOM 678 N N . ILE A 1 94 ? -0.041 -4.527 -14.420 1.00 95.12 94 ILE A N 1
ATOM 679 C CA . ILE A 1 94 ? 1.258 -4.203 -15.043 1.00 95.12 94 ILE A CA 1
ATOM 680 C C . ILE A 1 94 ? 2.106 -5.472 -15.256 1.00 95.12 9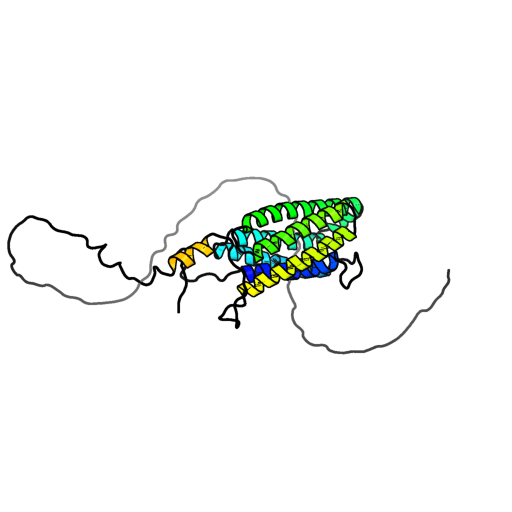4 ILE A C 1
ATOM 682 O O . ILE A 1 94 ? 2.757 -5.602 -16.292 1.00 95.12 94 ILE A O 1
ATOM 686 N N . LEU A 1 95 ? 2.091 -6.400 -14.292 1.00 94.19 95 LEU A N 1
ATOM 687 C CA . LEU A 1 95 ? 2.923 -7.613 -14.272 1.00 94.19 95 LEU A CA 1
ATOM 688 C C . LEU A 1 95 ? 2.302 -8.835 -14.977 1.00 94.19 95 LEU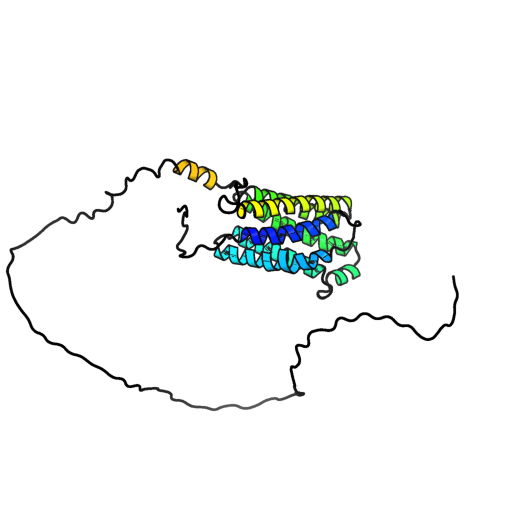 A C 1
ATOM 690 O O . LEU A 1 95 ? 3.002 -9.819 -15.217 1.00 94.19 95 LEU A O 1
ATOM 694 N N . ILE A 1 96 ? 1.001 -8.812 -15.276 1.00 95.62 96 ILE A N 1
ATOM 695 C CA . ILE A 1 96 ? 0.285 -9.905 -15.951 1.00 95.62 96 ILE A CA 1
ATOM 696 C C . ILE A 1 96 ? 0.437 -9.746 -17.477 1.00 95.62 96 ILE A C 1
ATOM 698 O O . ILE A 1 96 ? -0.106 -8.788 -18.034 1.00 95.62 96 ILE A O 1
ATOM 702 N N . PRO A 1 97 ? 1.075 -10.698 -18.195 1.00 92.69 97 PRO A N 1
ATOM 703 C CA . PRO A 1 97 ? 1.302 -10.576 -19.642 1.00 92.69 97 PRO A CA 1
ATOM 704 C C . PRO A 1 97 ? 0.017 -10.406 -20.464 1.00 92.69 97 PRO A C 1
ATOM 706 O O . PRO A 1 97 ? 0.022 -9.744 -21.494 1.00 92.69 97 PRO A O 1
ATOM 709 N N . GLY A 1 98 ? -1.117 -10.927 -19.979 1.00 93.81 98 GLY A N 1
ATOM 710 C CA . GLY A 1 98 ? -2.424 -10.787 -20.632 1.00 93.81 98 GLY A CA 1
ATOM 711 C C . GLY A 1 98 ? -2.948 -9.348 -20.777 1.00 93.81 98 GLY A C 1
ATOM 712 O O . GLY A 1 98 ? -3.858 -9.136 -21.571 1.00 93.81 98 GLY A O 1
ATOM 713 N N . PHE A 1 99 ? -2.386 -8.363 -20.062 1.00 94.94 99 PHE A N 1
ATOM 714 C CA . PHE A 1 99 ? -2.673 -6.936 -20.289 1.00 94.94 99 PHE A CA 1
ATOM 715 C C . PHE A 1 99 ? -1.656 -6.248 -21.221 1.00 94.94 99 PHE A C 1
ATOM 717 O O . PHE A 1 99 ? -1.878 -5.107 -21.618 1.00 94.94 99 PHE A O 1
ATOM 724 N N . GLY A 1 100 ? -0.529 -6.893 -21.547 1.00 94.12 100 GLY A N 1
ATOM 725 C CA . GLY A 1 100 ? 0.509 -6.371 -22.448 1.00 94.12 100 GLY A CA 1
ATOM 726 C C . GLY A 1 100 ? 1.285 -5.138 -21.955 1.00 94.12 100 GLY A C 1
ATOM 727 O O . GLY A 1 100 ? 2.123 -4.626 -22.692 1.00 94.12 100 GLY A O 1
ATOM 728 N N . ILE A 1 101 ? 1.038 -4.643 -20.734 1.00 94.38 101 ILE A N 1
ATOM 729 C CA . ILE A 1 101 ? 1.585 -3.361 -20.248 1.00 94.38 101 ILE A CA 1
ATOM 730 C C . ILE A 1 101 ? 3.113 -3.414 -20.092 1.00 94.38 101 ILE A C 1
ATOM 732 O O . ILE A 1 101 ? 3.811 -2.547 -20.619 1.00 94.38 101 ILE A O 1
ATOM 736 N N . SER A 1 102 ? 3.644 -4.427 -19.395 1.00 90.25 102 SER A N 1
ATOM 737 C CA . SER A 1 102 ? 5.098 -4.611 -19.254 1.00 90.25 102 SER A CA 1
ATOM 738 C C . SER A 1 102 ? 5.781 -4.790 -20.613 1.00 90.25 102 SER A C 1
ATOM 740 O O . SER A 1 102 ? 6.829 -4.194 -20.859 1.00 90.25 102 SER A O 1
ATOM 742 N N . ASP A 1 103 ? 5.164 -5.557 -21.514 1.00 91.50 103 ASP A N 1
ATOM 743 C CA . ASP A 1 103 ? 5.730 -5.860 -22.829 1.00 91.50 103 ASP A CA 1
ATOM 744 C C . ASP A 1 103 ? 5.776 -4.600 -23.703 1.00 91.50 103 ASP A C 1
ATOM 746 O O . ASP A 1 103 ? 6.836 -4.262 -24.232 1.00 91.50 103 ASP A O 1
ATOM 750 N N . ALA A 1 104 ? 4.686 -3.826 -23.759 1.00 92.81 104 ALA A N 1
ATOM 751 C CA . ALA A 1 104 ? 4.647 -2.538 -24.451 1.00 92.81 104 ALA A CA 1
ATOM 752 C C . ALA A 1 104 ? 5.715 -1.566 -23.919 1.00 92.81 104 ALA A C 1
ATOM 754 O O . ALA A 1 104 ? 6.455 -0.974 -24.707 1.00 92.81 104 ALA A O 1
ATOM 755 N N . LEU A 1 105 ? 5.864 -1.454 -22.593 1.00 91.56 105 LEU A N 1
ATOM 756 C CA . LEU A 1 105 ? 6.906 -0.621 -21.983 1.00 91.56 105 LEU A CA 1
ATOM 757 C C . LEU A 1 105 ? 8.329 -1.137 -22.256 1.00 91.56 105 LEU A C 1
ATOM 759 O O . LEU A 1 105 ? 9.260 -0.336 -22.288 1.00 91.56 105 LEU A O 1
ATOM 763 N N . SER A 1 106 ? 8.521 -2.440 -22.481 1.00 87.88 106 SER A N 1
ATOM 764 C CA . SER A 1 106 ? 9.830 -2.993 -22.852 1.00 87.88 106 SER A CA 1
ATOM 765 C C . SER A 1 106 ? 10.263 -2.556 -24.260 1.00 87.88 106 SER A C 1
ATOM 767 O O . SER A 1 106 ? 11.430 -2.225 -24.462 1.00 87.88 106 SER A O 1
ATOM 769 N N . THR A 1 107 ? 9.322 -2.447 -25.212 1.00 91.81 107 THR A N 1
ATOM 770 C CA . THR A 1 107 ? 9.625 -2.066 -26.610 1.00 91.81 107 THR A CA 1
ATOM 771 C C . THR A 1 107 ? 10.181 -0.646 -26.767 1.00 91.81 107 THR A C 1
ATOM 773 O O . THR A 1 107 ? 10.905 -0.376 -27.723 1.00 91.81 107 THR A O 1
ATOM 776 N N . VAL A 1 108 ? 9.881 0.255 -25.824 1.00 90.00 108 VAL A N 1
ATOM 777 C CA . VAL A 1 108 ? 10.356 1.654 -25.814 1.00 90.00 108 VAL A CA 1
ATOM 778 C C . VAL A 1 108 ? 11.636 1.865 -24.990 1.00 90.00 108 VAL A C 1
ATOM 780 O O . VAL A 1 108 ? 12.140 2.985 -24.912 1.00 90.00 108 VAL A O 1
ATOM 783 N N . GLY A 1 109 ? 12.189 0.797 -24.405 1.00 90.56 109 GLY A N 1
ATOM 784 C CA . GLY A 1 109 ? 13.451 0.807 -23.663 1.00 90.56 109 GLY A CA 1
ATOM 785 C C . GLY A 1 109 ? 13.323 1.120 -22.166 1.00 90.56 109 GLY A C 1
ATOM 786 O O . GLY A 1 109 ? 12.429 1.835 -21.706 1.00 90.56 109 GLY A O 1
ATOM 787 N N . ASP A 1 110 ? 14.269 0.587 -21.386 1.00 88.00 110 ASP A N 1
ATOM 788 C CA . ASP A 1 110 ? 14.203 0.556 -19.919 1.00 88.00 110 ASP A CA 1
ATOM 789 C C . ASP A 1 110 ? 14.100 1.928 -19.244 1.00 88.00 110 ASP A C 1
ATOM 791 O O . ASP A 1 110 ? 13.380 2.068 -18.255 1.00 88.00 110 ASP A O 1
ATOM 795 N N . THR A 1 111 ? 14.749 2.959 -19.790 1.00 91.44 111 THR A N 1
ATOM 796 C CA . THR A 1 111 ? 14.660 4.326 -19.256 1.00 91.44 111 THR A CA 1
ATOM 797 C C . THR A 1 111 ? 13.225 4.857 -19.311 1.00 91.44 111 THR A C 1
ATOM 799 O O . THR A 1 111 ? 12.747 5.437 -18.338 1.00 91.44 111 THR A O 1
ATOM 802 N N . VAL A 1 112 ? 12.507 4.616 -20.415 1.00 91.81 112 VAL A N 1
ATOM 803 C CA . VAL A 1 112 ? 11.113 5.062 -20.600 1.00 91.81 112 VAL A CA 1
ATOM 804 C C . VAL A 1 112 ? 10.166 4.231 -19.731 1.00 91.81 112 VAL A C 1
ATOM 806 O O . VAL A 1 112 ? 9.286 4.784 -19.062 1.00 91.81 112 VAL A O 1
ATOM 809 N N . ARG A 1 113 ? 10.391 2.910 -19.658 1.00 92.38 113 ARG A N 1
ATOM 810 C CA . ARG A 1 113 ? 9.690 1.995 -18.741 1.00 92.38 113 ARG A CA 1
ATOM 811 C C . ARG A 1 113 ? 9.797 2.462 -17.288 1.00 92.38 113 ARG A C 1
ATOM 813 O O . ARG A 1 113 ? 8.782 2.584 -16.605 1.00 92.38 113 ARG A O 1
ATOM 820 N N . ALA A 1 114 ? 11.005 2.778 -16.826 1.00 93.62 114 ALA A N 1
ATOM 821 C CA . ALA A 1 114 ? 11.238 3.265 -15.472 1.00 93.62 114 ALA A CA 1
ATOM 822 C C . ALA A 1 114 ? 10.644 4.663 -15.237 1.00 93.62 114 ALA A C 1
ATOM 824 O O . ALA A 1 114 ? 10.030 4.889 -14.198 1.00 93.62 114 ALA A O 1
ATOM 825 N N . GLN A 1 115 ? 10.743 5.588 -16.198 1.00 94.44 115 GLN A N 1
ATOM 826 C CA . GLN A 1 115 ? 10.102 6.905 -16.094 1.00 94.44 115 GLN A CA 1
ATOM 827 C C . GLN A 1 115 ? 8.578 6.795 -15.943 1.00 94.44 115 GLN A C 1
ATOM 829 O O . GLN A 1 115 ? 8.006 7.472 -15.085 1.00 94.44 115 GLN A O 1
ATOM 834 N N . SER A 1 116 ? 7.948 5.888 -16.695 1.00 95.00 116 SER A N 1
ATOM 835 C CA . SER A 1 116 ? 6.510 5.590 -16.614 1.00 95.00 116 SER A CA 1
ATOM 836 C C . SER A 1 116 ? 6.113 5.005 -15.253 1.00 95.00 116 SER A C 1
ATOM 838 O O . SER A 1 116 ? 5.137 5.455 -14.652 1.00 95.00 116 SER A O 1
ATOM 840 N N . LEU A 1 117 ? 6.898 4.061 -14.718 1.00 94.50 117 LEU A N 1
ATOM 841 C CA . LEU A 1 117 ? 6.691 3.520 -13.368 1.00 94.50 117 LEU A CA 1
ATOM 842 C C . LEU A 1 117 ? 6.898 4.590 -12.284 1.00 94.50 117 LEU A C 1
ATOM 844 O O . LEU A 1 117 ? 6.116 4.663 -11.340 1.00 94.50 117 LEU A O 1
ATOM 848 N N . GLY A 1 118 ? 7.883 5.478 -12.438 1.00 96.19 118 GLY A N 1
ATOM 849 C CA . GLY A 1 118 ? 8.072 6.617 -11.538 1.00 96.19 118 GLY A CA 1
ATOM 850 C C . GLY A 1 118 ? 6.854 7.549 -11.506 1.00 96.19 118 GLY A C 1
ATOM 851 O O . GLY A 1 118 ? 6.414 7.929 -10.427 1.00 96.19 118 GLY A O 1
ATOM 852 N N . ILE A 1 119 ? 6.233 7.834 -12.658 1.00 96.94 119 ILE A N 1
ATOM 853 C CA . ILE A 1 119 ? 4.986 8.623 -12.732 1.00 96.94 119 ILE A CA 1
ATOM 854 C C . ILE A 1 119 ? 3.824 7.915 -12.013 1.00 96.94 119 ILE A C 1
ATOM 856 O O . ILE A 1 119 ? 3.064 8.570 -11.300 1.00 96.94 119 ILE A O 1
ATOM 860 N N . PHE A 1 120 ? 3.701 6.589 -12.139 1.00 97.00 120 PHE A N 1
ATOM 861 C CA . PHE A 1 120 ? 2.715 5.806 -11.382 1.00 97.00 120 PHE A CA 1
ATOM 862 C C . PHE A 1 120 ? 2.922 5.972 -9.866 1.00 97.00 120 PHE A C 1
ATOM 864 O O . PHE A 1 120 ? 1.989 6.361 -9.160 1.00 97.00 120 PHE A O 1
ATOM 871 N N . TYR A 1 121 ? 4.149 5.782 -9.370 1.00 97.50 121 TYR A N 1
ATOM 872 C CA . TYR A 1 121 ? 4.458 5.964 -7.947 1.00 97.50 121 TYR A CA 1
ATOM 873 C C . TYR A 1 121 ? 4.305 7.418 -7.470 1.00 97.50 121 TYR A C 1
ATOM 875 O O . TYR A 1 121 ? 3.839 7.619 -6.354 1.00 97.50 121 TYR A O 1
ATOM 883 N N . LEU A 1 122 ? 4.573 8.426 -8.309 1.00 98.00 122 LEU A N 1
ATOM 884 C CA . LEU A 1 122 ? 4.321 9.841 -7.998 1.00 98.00 122 LEU A CA 1
ATOM 885 C C . LEU A 1 122 ? 2.837 10.115 -7.703 1.00 98.00 122 LEU A C 1
ATOM 887 O O . LEU A 1 122 ? 2.509 10.776 -6.716 1.00 98.00 122 LEU A O 1
ATOM 891 N N . VAL A 1 123 ? 1.931 9.616 -8.549 1.00 97.94 123 VAL A N 1
ATOM 892 C CA . VAL A 1 123 ? 0.482 9.804 -8.359 1.00 97.94 123 VAL A CA 1
ATOM 893 C C . VAL A 1 123 ? 0.027 9.126 -7.065 1.00 97.94 123 VAL A C 1
ATOM 895 O O . VAL A 1 123 ? -0.699 9.734 -6.274 1.00 97.94 123 VAL A O 1
ATOM 898 N N . TRP A 1 124 ? 0.530 7.920 -6.781 1.00 97.62 124 TRP A N 1
ATOM 899 C CA . TRP A 1 124 ? 0.261 7.237 -5.514 1.00 97.62 124 TRP A CA 1
ATOM 900 C C . TRP A 1 124 ? 0.897 7.931 -4.302 1.00 97.62 124 TRP A C 1
ATOM 902 O O . TRP A 1 124 ? 0.263 7.963 -3.247 1.00 97.62 124 TRP A O 1
ATOM 912 N N . SER A 1 125 ? 2.055 8.591 -4.426 1.00 97.81 125 SER A N 1
ATOM 913 C CA . SER A 1 125 ? 2.602 9.467 -3.377 1.00 97.81 125 SER A CA 1
ATOM 914 C C . SER A 1 125 ? 1.658 10.625 -3.051 1.00 97.81 125 SER A C 1
ATOM 916 O O . SER A 1 125 ? 1.382 10.869 -1.877 1.00 97.81 125 SER A O 1
ATOM 918 N N . ILE A 1 126 ? 1.129 11.318 -4.066 1.00 98.12 126 ILE A N 1
ATOM 919 C CA . ILE A 1 126 ? 0.189 12.437 -3.881 1.00 98.12 126 ILE A CA 1
ATOM 920 C C . ILE A 1 126 ? -1.102 11.942 -3.211 1.00 98.12 126 ILE A C 1
ATOM 922 O O . ILE A 1 126 ? -1.562 12.534 -2.232 1.00 98.12 126 ILE A O 1
ATOM 926 N N . GLN A 1 127 ? -1.644 10.812 -3.673 1.00 97.25 127 GLN A N 1
ATOM 927 C CA . GLN A 1 127 ? -2.829 10.185 -3.084 1.00 97.25 127 GLN A CA 1
ATOM 928 C C . GLN A 1 127 ? -2.594 9.762 -1.622 1.00 97.25 127 GLN A C 1
ATOM 930 O O . GLN A 1 127 ? -3.438 10.016 -0.757 1.00 97.25 127 GLN A O 1
ATOM 935 N N . THR A 1 128 ? -1.422 9.187 -1.324 1.00 97.88 128 THR A N 1
ATOM 936 C CA . THR A 1 128 ? -1.016 8.803 0.038 1.00 97.88 128 THR A CA 1
ATOM 937 C C . THR A 1 128 ? -0.877 10.025 0.941 1.00 97.88 128 THR A C 1
ATOM 939 O O . THR A 1 128 ? -1.325 9.983 2.082 1.00 97.88 128 THR A O 1
ATOM 942 N N . PHE A 1 129 ? -0.317 11.133 0.446 1.00 97.69 129 PHE A N 1
ATOM 943 C CA . PHE A 1 129 ? -0.163 12.370 1.217 1.00 97.69 129 PHE A CA 1
ATOM 944 C C . PHE A 1 129 ? -1.516 12.966 1.637 1.00 97.69 129 PHE A C 1
ATOM 946 O O . PHE A 1 129 ? -1.690 13.368 2.788 1.00 97.69 129 PHE A O 1
ATOM 953 N N . ILE A 1 130 ? -2.510 12.948 0.742 1.00 97.06 130 ILE A N 1
ATOM 954 C CA . ILE A 1 130 ? -3.883 13.374 1.056 1.00 97.06 130 ILE A CA 1
ATOM 955 C C . ILE A 1 130 ? -4.490 12.480 2.152 1.00 97.06 130 ILE A C 1
ATOM 957 O O . ILE A 1 130 ? -5.086 12.986 3.107 1.00 97.06 130 ILE A O 1
ATOM 961 N N . PHE A 1 131 ? -4.295 11.158 2.073 1.00 96.31 131 PHE A N 1
ATOM 962 C CA . PHE A 1 131 ? -4.747 10.230 3.116 1.00 96.31 131 PHE A CA 1
ATOM 963 C C . PHE A 1 131 ? -3.999 10.411 4.443 1.00 96.31 131 PHE A C 1
ATOM 965 O O . PHE A 1 131 ? -4.630 10.360 5.499 1.00 96.31 131 PHE A O 1
ATOM 972 N N . LEU A 1 132 ? -2.692 10.681 4.414 1.00 96.38 132 LEU A N 1
ATOM 973 C CA . LEU A 1 132 ? -1.874 10.968 5.594 1.00 96.38 132 LEU A CA 1
ATOM 974 C C . LEU A 1 132 ? -2.403 12.204 6.338 1.00 96.38 132 LEU A C 1
ATOM 976 O O . LEU A 1 132 ? -2.653 12.130 7.543 1.00 96.38 132 LEU A O 1
ATOM 980 N N . LEU A 1 133 ? -2.684 13.298 5.623 1.00 94.12 133 LEU A N 1
ATOM 981 C CA . LEU A 1 133 ? -3.320 14.486 6.203 1.00 94.12 133 LEU A CA 1
ATOM 982 C C . LEU A 1 133 ? -4.708 14.168 6.787 1.00 94.12 133 LEU A C 1
ATOM 984 O O . LEU A 1 133 ? -5.007 14.590 7.906 1.00 94.12 133 LEU A O 1
ATOM 988 N N . GLY A 1 134 ? -5.529 13.373 6.093 1.00 90.44 134 GLY A N 1
ATOM 989 C CA . GLY A 1 134 ? -6.827 12.911 6.608 1.00 90.44 134 GLY A CA 1
ATOM 990 C C . GLY A 1 134 ? -6.719 12.039 7.870 1.00 90.44 134 GLY A C 1
ATOM 991 O O . GLY A 1 134 ? -7.546 12.148 8.775 1.00 90.44 134 GLY A O 1
ATOM 992 N N . SER A 1 135 ? -5.665 11.226 7.979 1.00 91.06 135 SER A N 1
ATOM 993 C CA . SER A 1 135 ? -5.429 10.330 9.119 1.00 91.06 135 SER A CA 1
ATOM 994 C C . SER A 1 135 ? -4.991 11.038 10.407 1.00 91.06 135 SER A C 1
ATOM 996 O O . SER A 1 135 ? -5.068 10.439 11.477 1.00 91.06 135 SER A O 1
ATOM 998 N N . SER A 1 136 ? -4.611 12.320 10.337 1.00 85.62 136 SER A N 1
ATOM 999 C CA . SER A 1 136 ? -4.112 13.127 11.466 1.00 85.62 136 SER A CA 1
ATOM 1000 C C . SER A 1 136 ? -5.065 13.264 12.667 1.00 85.62 136 SER A C 1
ATOM 1002 O O . SER A 1 136 ? -4.654 13.735 13.725 1.00 85.62 136 SER A O 1
ATOM 1004 N N . ARG A 1 137 ? -6.336 12.856 12.533 1.00 79.06 137 ARG A N 1
ATOM 1005 C CA . ARG A 1 137 ? -7.321 12.769 13.632 1.00 79.06 137 ARG A CA 1
ATOM 1006 C C . ARG A 1 137 ? -7.971 11.388 13.787 1.00 79.06 137 ARG A C 1
ATOM 1008 O O . ARG A 1 137 ? -8.966 11.268 14.497 1.00 79.06 137 ARG A O 1
ATOM 1015 N N . SER A 1 138 ? -7.415 10.373 13.126 1.00 80.19 138 SER A N 1
ATOM 1016 C CA . SER A 1 138 ? -7.779 8.962 13.278 1.00 80.19 138 SER A CA 1
ATOM 1017 C C . SER A 1 138 ? -7.037 8.387 14.497 1.00 80.19 138 SER A C 1
ATOM 1019 O O . SER A 1 138 ? -7.222 8.884 15.608 1.00 80.19 138 SER A O 1
ATOM 1021 N N . ASN A 1 139 ? -6.153 7.405 14.317 1.00 86.12 139 ASN A N 1
ATOM 1022 C CA . ASN A 1 139 ? -5.275 6.860 15.354 1.00 86.12 139 ASN A CA 1
ATOM 1023 C C . ASN A 1 139 ? -3.803 6.835 14.904 1.00 86.12 139 ASN A C 1
ATOM 1025 O O . ASN A 1 139 ? -3.498 6.928 13.709 1.00 86.12 139 ASN A O 1
ATOM 1029 N N . TRP A 1 140 ? -2.889 6.718 15.871 1.00 88.31 140 TRP A N 1
ATOM 1030 C CA . TRP A 1 140 ? -1.443 6.755 15.617 1.00 88.31 140 TRP A CA 1
ATOM 1031 C C . TRP A 1 140 ? -0.962 5.659 14.668 1.00 88.31 140 TRP A C 1
ATOM 1033 O O . TRP A 1 140 ? -0.168 5.945 13.773 1.00 88.31 140 TRP A O 1
ATOM 1043 N N . GLY A 1 141 ? -1.469 4.434 14.800 1.00 92.12 141 GLY A N 1
ATOM 1044 C CA . GLY A 1 141 ? -1.087 3.326 13.927 1.00 92.12 141 GLY A CA 1
ATOM 1045 C C . GLY A 1 141 ? -1.471 3.547 12.458 1.00 92.12 141 GLY A C 1
ATOM 1046 O O . GLY A 1 141 ? -0.710 3.192 11.557 1.00 92.12 141 GLY A O 1
ATOM 1047 N N . THR A 1 142 ? -2.601 4.208 12.184 1.00 93.12 142 THR A N 1
ATOM 1048 C CA . THR A 1 142 ? -3.007 4.579 10.813 1.00 93.12 142 THR A CA 1
ATOM 1049 C C . THR A 1 142 ? -2.140 5.709 10.256 1.00 93.12 142 THR A C 1
ATOM 1051 O O . THR A 1 142 ? -1.723 5.651 9.099 1.00 93.12 142 THR A O 1
ATOM 1054 N N . PHE A 1 143 ? -1.835 6.722 11.075 1.00 94.75 143 PHE A N 1
ATOM 1055 C CA . PHE A 1 143 ? -0.973 7.839 10.676 1.00 94.75 143 PHE A CA 1
ATOM 1056 C C . PHE A 1 143 ? 0.457 7.373 10.359 1.00 94.75 143 PHE A C 1
ATOM 1058 O O . PHE A 1 143 ? 1.015 7.740 9.328 1.00 94.75 143 PHE A O 1
ATOM 1065 N N . ILE A 1 144 ? 1.031 6.509 11.202 1.00 95.94 144 ILE A N 1
ATOM 1066 C CA . ILE A 1 144 ? 2.387 5.972 11.018 1.00 95.94 144 ILE A CA 1
ATOM 1067 C C . ILE A 1 144 ? 2.456 5.047 9.788 1.00 95.94 144 ILE A C 1
ATOM 1069 O O . ILE A 1 144 ? 3.413 5.147 9.022 1.00 95.94 144 ILE A O 1
ATOM 1073 N N . LEU A 1 145 ? 1.434 4.213 9.541 1.00 97.19 145 LEU A N 1
ATOM 1074 C CA . LEU A 1 145 ? 1.328 3.391 8.324 1.00 97.19 145 LEU A CA 1
ATOM 1075 C C . LEU A 1 145 ? 1.391 4.267 7.067 1.00 97.19 145 LEU A C 1
ATOM 1077 O O . LEU A 1 145 ? 2.222 4.037 6.190 1.00 97.19 145 LEU A O 1
ATOM 1081 N N . LEU A 1 146 ? 0.542 5.296 6.995 1.00 97.38 146 LEU A N 1
ATOM 1082 C CA . LEU A 1 146 ? 0.472 6.191 5.838 1.00 97.38 146 LEU A CA 1
ATOM 1083 C C . LEU A 1 146 ? 1.724 7.071 5.693 1.00 97.38 146 LEU A C 1
ATOM 1085 O O . LEU A 1 146 ? 2.057 7.461 4.577 1.00 97.38 146 LEU A O 1
ATOM 1089 N N . LEU A 1 147 ? 2.442 7.351 6.786 1.00 97.56 147 LEU A N 1
ATOM 1090 C CA . LEU A 1 147 ? 3.719 8.064 6.752 1.00 97.56 147 LEU A CA 1
ATOM 1091 C C . LEU A 1 147 ? 4.828 7.206 6.128 1.00 97.56 147 LEU A C 1
ATOM 1093 O O . LEU A 1 147 ? 5.516 7.684 5.225 1.00 97.56 147 LEU A O 1
ATOM 1097 N N . PHE A 1 148 ? 4.983 5.946 6.553 1.00 98.12 148 PHE A N 1
ATOM 1098 C CA . PHE A 1 148 ? 5.950 5.034 5.930 1.00 98.12 148 PHE A CA 1
ATOM 1099 C C . PHE A 1 148 ? 5.600 4.762 4.462 1.00 98.12 148 PHE A C 1
ATOM 1101 O O . PHE A 1 148 ? 6.479 4.889 3.613 1.00 98.12 148 PHE A O 1
ATOM 1108 N N . LEU A 1 149 ? 4.320 4.538 4.144 1.00 98.06 149 LEU A N 1
ATOM 1109 C CA . LEU A 1 149 ? 3.838 4.341 2.771 1.00 98.06 149 LEU A CA 1
ATOM 1110 C C . LEU A 1 149 ? 4.055 5.573 1.874 1.00 98.06 149 LEU A C 1
ATOM 1112 O O . LEU A 1 149 ? 4.350 5.445 0.686 1.00 98.06 149 LEU A O 1
ATOM 1116 N N . PHE A 1 150 ? 3.938 6.788 2.421 1.00 98.38 150 PHE A N 1
ATOM 1117 C CA . PHE A 1 150 ? 4.241 8.009 1.674 1.00 98.38 150 PHE A CA 1
ATOM 1118 C C . PHE A 1 150 ? 5.728 8.073 1.305 1.00 98.38 150 PHE A C 1
ATOM 1120 O O . PHE A 1 150 ? 6.068 8.360 0.155 1.00 98.38 150 PHE A O 1
ATOM 1127 N N . ILE A 1 151 ? 6.607 7.763 2.264 1.00 98.19 151 ILE A N 1
ATOM 1128 C CA . ILE A 1 151 ? 8.059 7.763 2.058 1.00 98.19 151 ILE A CA 1
ATOM 1129 C C . ILE A 1 151 ? 8.474 6.623 1.113 1.00 98.19 151 ILE A C 1
ATOM 1131 O O . ILE A 1 151 ? 9.290 6.849 0.226 1.00 98.19 151 ILE A O 1
ATOM 1135 N N . GLU A 1 152 ? 7.877 5.437 1.237 1.00 97.88 152 GLU A N 1
ATOM 1136 C CA . GLU A 1 152 ? 8.028 4.300 0.320 1.00 97.88 152 GLU A CA 1
ATOM 1137 C C . GLU A 1 152 ? 7.687 4.693 -1.125 1.00 97.88 152 GLU A C 1
ATOM 1139 O O . GLU A 1 152 ? 8.530 4.548 -2.012 1.00 97.88 152 GLU A O 1
ATOM 1144 N N . ASN A 1 153 ? 6.506 5.275 -1.367 1.00 97.75 153 ASN A N 1
ATOM 1145 C CA . ASN A 1 153 ? 6.093 5.701 -2.708 1.00 97.75 153 ASN A CA 1
ATOM 1146 C C . ASN A 1 153 ? 7.015 6.802 -3.277 1.00 97.75 153 ASN A C 1
ATOM 1148 O O . ASN A 1 153 ? 7.427 6.724 -4.436 1.00 97.75 153 ASN A O 1
ATOM 1152 N N . ILE A 1 154 ? 7.404 7.795 -2.462 1.00 97.94 154 ILE A N 1
ATOM 1153 C CA . ILE A 1 154 ? 8.329 8.869 -2.878 1.00 97.94 154 ILE A CA 1
ATOM 1154 C C . ILE A 1 154 ? 9.729 8.321 -3.199 1.00 97.94 154 ILE A C 1
ATOM 1156 O O . ILE A 1 154 ? 10.287 8.655 -4.245 1.00 97.94 154 ILE A O 1
ATOM 1160 N N . LEU A 1 155 ? 10.297 7.463 -2.346 1.00 97.94 155 LEU A N 1
ATOM 1161 C CA . LEU A 1 155 ? 11.599 6.836 -2.598 1.00 97.94 155 LEU A CA 1
ATOM 1162 C C . LEU A 1 155 ? 11.549 5.933 -3.835 1.00 97.94 155 LEU A C 1
ATOM 1164 O O . LEU A 1 155 ? 12.485 5.958 -4.628 1.00 97.94 155 LEU A O 1
ATOM 1168 N N . THR A 1 156 ? 10.453 5.202 -4.053 1.00 97.38 156 THR A N 1
ATOM 1169 C CA . THR A 1 156 ? 10.266 4.367 -5.251 1.00 97.38 156 THR A CA 1
ATOM 1170 C C . THR A 1 156 ? 10.233 5.226 -6.520 1.00 97.38 156 THR A C 1
ATOM 1172 O O . THR A 1 156 ? 10.952 4.943 -7.480 1.00 97.38 156 THR A O 1
ATOM 1175 N N . CYS A 1 157 ? 9.480 6.333 -6.509 1.00 97.75 157 CYS A N 1
ATOM 1176 C CA . CYS A 1 157 ? 9.449 7.317 -7.596 1.00 97.75 157 CYS A CA 1
ATOM 1177 C C . CYS A 1 157 ? 10.849 7.882 -7.906 1.00 97.75 157 CYS A C 1
ATOM 1179 O O . CYS A 1 157 ? 11.285 7.878 -9.060 1.00 97.75 157 CYS A O 1
ATOM 1181 N N . ILE A 1 158 ? 11.577 8.337 -6.879 1.00 97.50 158 ILE A N 1
ATOM 1182 C CA . ILE A 1 158 ? 12.931 8.894 -7.030 1.00 97.50 158 ILE A CA 1
ATOM 1183 C C . ILE A 1 158 ? 13.912 7.815 -7.505 1.00 97.50 158 ILE A C 1
ATOM 1185 O O . ILE A 1 158 ? 14.744 8.092 -8.367 1.00 97.50 158 ILE A O 1
ATOM 1189 N N . GLY A 1 159 ? 13.814 6.584 -6.998 1.00 96.56 159 GLY A N 1
ATOM 1190 C CA . GLY A 1 159 ? 14.645 5.451 -7.403 1.00 96.56 159 GLY A CA 1
ATOM 1191 C C . GLY A 1 159 ? 14.494 5.118 -8.887 1.00 96.56 159 GLY A C 1
ATOM 1192 O O . GLY A 1 159 ? 15.498 5.015 -9.594 1.00 96.56 159 GLY A O 1
ATOM 1193 N N . TYR A 1 160 ? 13.258 5.055 -9.392 1.00 95.44 160 TYR A N 1
ATOM 1194 C CA . TYR A 1 160 ? 12.999 4.844 -10.819 1.00 95.44 160 TYR A CA 1
ATOM 1195 C C . TYR A 1 160 ? 13.482 6.005 -11.701 1.00 95.44 160 TYR A C 1
ATOM 1197 O O . TYR A 1 160 ? 14.078 5.756 -12.749 1.00 95.44 160 TYR A O 1
ATOM 1205 N N . TRP A 1 161 ? 13.291 7.265 -11.299 1.00 95.94 161 TRP A N 1
ATOM 1206 C CA . TRP A 1 161 ? 13.748 8.413 -12.097 1.00 95.94 161 TRP A CA 1
ATOM 1207 C C . TRP A 1 161 ? 15.265 8.640 -12.057 1.00 95.94 161 TRP A C 1
ATOM 1209 O O . TRP A 1 161 ? 15.840 9.062 -13.057 1.00 95.94 161 TRP A O 1
ATOM 1219 N N . SER A 1 162 ? 15.924 8.337 -10.937 1.00 95.50 162 SER A N 1
ATOM 1220 C CA . SER A 1 162 ? 17.385 8.449 -10.788 1.00 95.50 162 SER A CA 1
ATOM 1221 C C . SER A 1 162 ? 18.158 7.211 -11.251 1.00 95.50 162 SER A C 1
ATOM 1223 O O . SER A 1 162 ? 19.387 7.245 -11.265 1.00 95.50 162 SER A O 1
ATOM 1225 N N . GLN A 1 163 ? 17.461 6.117 -11.592 1.00 92.44 163 GLN A N 1
ATOM 1226 C CA . GLN A 1 163 ? 18.038 4.792 -11.873 1.00 92.44 163 GLN A CA 1
ATOM 1227 C C . GLN A 1 163 ? 18.923 4.247 -10.729 1.00 92.44 163 GLN A C 1
ATOM 1229 O O . GLN A 1 163 ? 19.764 3.370 -10.933 1.00 92.44 163 GLN A O 1
ATOM 1234 N N . ASN A 1 164 ? 18.749 4.752 -9.503 1.00 94.69 164 ASN A N 1
ATOM 1235 C CA . ASN A 1 164 ? 19.613 4.425 -8.375 1.00 94.69 164 ASN A CA 1
ATOM 1236 C C . ASN A 1 164 ? 19.059 3.236 -7.576 1.00 94.69 164 ASN A C 1
ATOM 1238 O O . ASN A 1 164 ? 18.142 3.379 -6.762 1.00 94.69 164 ASN A O 1
ATOM 1242 N N . VAL A 1 165 ? 19.673 2.067 -7.777 1.00 94.00 165 VAL A N 1
ATOM 1243 C CA . VAL A 1 165 ? 19.321 0.803 -7.107 1.00 94.00 165 VAL A CA 1
ATOM 1244 C C . VAL A 1 165 ? 19.299 0.939 -5.580 1.00 94.00 165 VAL A C 1
ATOM 1246 O O . VAL A 1 165 ? 18.384 0.421 -4.949 1.00 94.00 165 VAL A O 1
ATOM 1249 N N . SER A 1 166 ? 20.219 1.698 -4.976 1.00 95.50 166 SER A N 1
ATOM 1250 C CA . SER A 1 166 ? 20.259 1.895 -3.518 1.00 95.50 166 SER A CA 1
ATOM 1251 C C . SER A 1 166 ? 19.055 2.684 -2.987 1.00 95.50 166 SER A C 1
ATOM 1253 O O . SER A 1 166 ? 18.626 2.464 -1.856 1.00 95.50 166 SER A O 1
ATOM 1255 N N . VAL A 1 167 ? 18.480 3.585 -3.794 1.00 96.69 167 VAL A N 1
ATOM 1256 C CA . VAL A 1 167 ? 17.256 4.333 -3.443 1.00 96.69 167 VAL A CA 1
ATOM 1257 C C . VAL A 1 167 ? 16.017 3.446 -3.596 1.00 96.69 167 VAL A C 1
ATOM 1259 O O . VAL A 1 167 ? 15.113 3.503 -2.763 1.00 96.69 167 VAL A O 1
ATOM 1262 N N . ILE A 1 168 ? 16.007 2.563 -4.601 1.00 96.00 168 ILE A N 1
ATOM 1263 C CA . ILE A 1 168 ? 14.978 1.523 -4.743 1.00 96.00 168 ILE A CA 1
ATOM 1264 C C . ILE A 1 168 ? 15.033 0.580 -3.530 1.00 96.00 168 ILE A C 1
ATOM 1266 O O . ILE A 1 168 ? 14.020 0.408 -2.856 1.00 96.00 168 ILE A O 1
ATOM 1270 N N . HIS A 1 169 ? 16.213 0.071 -3.157 1.00 96.56 169 HIS A N 1
ATOM 1271 C CA . HIS A 1 169 ? 16.378 -0.761 -1.958 1.00 96.56 169 HIS A CA 1
ATOM 1272 C C . HIS A 1 169 ? 15.905 -0.038 -0.688 1.00 96.56 169 HIS A C 1
ATOM 1274 O O . HIS A 1 169 ? 15.179 -0.629 0.110 1.00 96.56 169 HIS A O 1
ATOM 1280 N N . ALA A 1 170 ? 16.227 1.254 -0.532 1.00 97.25 170 ALA A N 1
ATOM 1281 C CA . ALA A 1 170 ? 15.739 2.083 0.574 1.00 97.25 170 ALA A CA 1
ATOM 1282 C C . ALA A 1 170 ? 14.201 2.148 0.648 1.00 97.25 170 ALA A C 1
ATOM 1284 O O . ALA A 1 170 ? 13.647 2.055 1.743 1.00 97.25 170 ALA A O 1
ATOM 1285 N N . SER A 1 171 ? 13.501 2.242 -0.490 1.00 97.12 171 SER A N 1
ATOM 1286 C CA . SER A 1 171 ? 12.031 2.168 -0.513 1.00 97.12 171 SER A CA 1
ATOM 1287 C C . SER A 1 171 ? 11.505 0.799 -0.062 1.00 97.12 171 SER A C 1
ATOM 1289 O O . SER A 1 171 ? 10.557 0.742 0.719 1.00 97.12 171 SER A O 1
ATOM 1291 N N . GLY A 1 172 ? 12.183 -0.292 -0.445 1.00 96.44 172 GLY A N 1
ATOM 1292 C CA . GLY A 1 172 ? 11.869 -1.650 0.004 1.00 96.44 172 GLY A CA 1
ATOM 1293 C C . GLY A 1 172 ? 11.938 -1.799 1.526 1.00 96.44 172 GLY A C 1
ATOM 1294 O O . GLY A 1 172 ? 10.994 -2.295 2.136 1.00 96.44 172 GLY A O 1
ATOM 1295 N N . TYR A 1 173 ? 12.990 -1.288 2.172 1.00 96.94 173 TYR A N 1
ATOM 1296 C CA . TYR A 1 173 ? 13.064 -1.292 3.641 1.00 96.94 173 TYR A CA 1
ATOM 1297 C C . TYR A 1 173 ? 11.928 -0.481 4.287 1.00 96.94 173 TYR A C 1
ATOM 1299 O O . TYR A 1 173 ? 11.352 -0.929 5.279 1.00 96.94 173 TYR A O 1
ATOM 1307 N N . MET A 1 174 ? 11.550 0.671 3.718 1.00 97.62 174 MET A N 1
ATOM 1308 C CA . MET A 1 174 ? 10.424 1.465 4.236 1.00 97.62 174 MET A CA 1
ATOM 1309 C C . MET A 1 174 ? 9.087 0.726 4.105 1.00 97.62 174 MET A C 1
ATOM 1311 O O . MET A 1 174 ? 8.312 0.730 5.058 1.00 97.62 174 MET A O 1
ATOM 1315 N N . GLY A 1 175 ? 8.861 -0.001 3.008 1.00 97.19 175 GLY A N 1
ATOM 1316 C CA . GLY A 1 175 ? 7.671 -0.835 2.826 1.00 97.19 175 GLY A CA 1
ATOM 1317 C C . GLY A 1 175 ? 7.562 -2.031 3.773 1.00 97.19 175 GLY A C 1
ATOM 1318 O O . GLY A 1 175 ? 6.461 -2.409 4.189 1.00 97.19 175 GLY A O 1
ATOM 1319 N N . MET A 1 176 ? 8.688 -2.581 4.238 1.00 96.94 176 MET A N 1
ATOM 1320 C CA . MET A 1 176 ? 8.655 -3.547 5.342 1.00 96.94 176 MET A CA 1
ATOM 1321 C C . MET A 1 176 ? 8.122 -2.902 6.625 1.00 96.94 176 MET A C 1
ATOM 1323 O O . MET A 1 176 ? 7.260 -3.486 7.281 1.00 96.94 176 MET A O 1
ATOM 1327 N N . PHE A 1 177 ? 8.571 -1.688 6.965 1.00 97.50 177 PHE A N 1
ATOM 1328 C CA . PHE A 1 177 ? 8.042 -0.951 8.117 1.00 97.50 177 PHE A CA 1
ATOM 1329 C C . PHE A 1 177 ? 6.563 -0.582 7.930 1.00 97.50 177 PHE A C 1
ATOM 1331 O O . PHE A 1 177 ? 5.776 -0.818 8.849 1.00 97.50 177 PHE A O 1
ATOM 1338 N N . THR A 1 178 ? 6.151 -0.132 6.735 1.00 98.12 178 THR A N 1
ATOM 1339 C CA . THR A 1 178 ? 4.735 0.028 6.351 1.00 98.12 178 THR A CA 1
ATOM 1340 C C . THR A 1 178 ? 3.927 -1.236 6.681 1.00 98.12 178 THR A C 1
ATOM 1342 O O . THR A 1 178 ? 2.876 -1.163 7.322 1.00 98.12 178 THR A O 1
ATOM 1345 N N . SER A 1 179 ? 4.439 -2.407 6.294 1.00 97.81 179 SER A N 1
ATOM 1346 C CA . SER A 1 179 ? 3.775 -3.707 6.468 1.00 97.81 179 SER A CA 1
ATOM 1347 C C . SER A 1 179 ? 3.681 -4.143 7.931 1.00 97.81 179 SER A C 1
ATOM 1349 O O . SER A 1 179 ? 2.626 -4.598 8.373 1.00 97.81 179 SER A O 1
ATOM 1351 N N . PHE A 1 180 ? 4.749 -3.963 8.715 1.00 97.81 180 PHE A N 1
ATOM 1352 C CA . PHE A 1 180 ? 4.732 -4.267 10.148 1.00 97.81 180 PHE A CA 1
ATOM 1353 C C . PHE A 1 180 ? 3.755 -3.368 10.917 1.00 97.81 180 PHE A C 1
ATOM 1355 O O . PHE A 1 180 ? 3.048 -3.860 11.796 1.00 97.81 180 PHE A O 1
ATOM 1362 N N . VAL A 1 181 ? 3.642 -2.083 10.561 1.00 97.25 181 VAL A N 1
ATOM 1363 C CA . VAL A 1 181 ? 2.648 -1.177 11.166 1.00 97.25 181 VAL A CA 1
ATOM 1364 C C . VAL A 1 181 ? 1.225 -1.524 10.702 1.00 97.25 181 VAL A C 1
ATOM 1366 O O . VAL A 1 181 ? 0.286 -1.458 11.494 1.00 97.25 181 VAL A O 1
ATOM 1369 N N . ALA A 1 182 ? 1.044 -1.985 9.462 1.00 97.31 182 ALA A N 1
ATOM 1370 C CA . ALA A 1 182 ? -0.242 -2.501 8.997 1.00 97.31 182 ALA A CA 1
ATOM 1371 C C . ALA A 1 182 ? -0.682 -3.759 9.769 1.00 97.31 182 ALA A C 1
ATOM 1373 O O . ALA A 1 182 ? -1.815 -3.798 10.253 1.00 97.31 182 ALA A O 1
ATOM 1374 N N . TRP A 1 183 ? 0.205 -4.735 9.995 1.00 97.31 183 TRP A N 1
ATOM 1375 C CA . TRP A 1 183 ? -0.091 -5.874 10.877 1.00 97.31 183 TRP A CA 1
ATOM 1376 C C . TRP A 1 183 ? -0.270 -5.475 12.347 1.00 97.31 183 TRP A C 1
ATOM 1378 O O . TRP A 1 183 ? -1.091 -6.085 13.028 1.00 97.31 183 TRP A O 1
ATOM 1388 N N . TYR A 1 184 ? 0.414 -4.436 12.839 1.00 95.94 184 TYR A N 1
ATOM 1389 C CA . TYR A 1 184 ? 0.149 -3.884 14.172 1.00 95.94 184 TYR A CA 1
ATOM 1390 C C . TYR A 1 184 ? -1.287 -3.353 14.290 1.00 95.94 184 TYR A C 1
ATOM 1392 O O . TYR A 1 184 ? -1.961 -3.637 15.276 1.00 95.94 184 TYR A O 1
ATOM 1400 N N . ASN A 1 185 ? -1.794 -2.659 13.265 1.00 93.81 185 ASN A N 1
ATOM 1401 C CA . ASN A 1 185 ? -3.183 -2.190 13.233 1.00 93.81 185 ASN A CA 1
ATOM 1402 C C . ASN A 1 185 ? -4.184 -3.358 13.201 1.00 93.81 185 ASN A C 1
ATOM 1404 O O . ASN A 1 185 ? -5.180 -3.323 13.918 1.00 93.81 185 ASN A O 1
ATOM 1408 N N . VAL A 1 186 ? -3.900 -4.420 12.433 1.00 94.75 186 VAL A N 1
ATOM 1409 C CA . VAL A 1 186 ? -4.694 -5.666 12.457 1.00 94.75 186 VAL A CA 1
ATOM 1410 C C . VAL A 1 186 ? -4.703 -6.277 13.858 1.00 94.75 186 VAL A C 1
ATOM 1412 O O . VAL A 1 186 ? -5.765 -6.619 14.373 1.00 94.75 186 VAL A O 1
ATOM 1415 N N . ALA A 1 187 ? -3.535 -6.391 14.493 1.00 92.38 187 ALA A N 1
ATOM 1416 C CA . ALA A 1 187 ? -3.408 -6.951 15.831 1.00 92.38 187 ALA A CA 1
ATOM 1417 C C . ALA A 1 187 ? -4.144 -6.100 16.878 1.00 92.38 187 ALA A C 1
ATOM 1419 O O . ALA A 1 187 ? -4.829 -6.664 17.723 1.00 92.38 187 ALA A O 1
ATOM 1420 N N . ALA A 1 188 ? -4.068 -4.769 16.806 1.00 90.81 188 ALA A N 1
ATOM 1421 C CA . ALA A 1 188 ? -4.755 -3.875 17.738 1.00 90.81 188 ALA A CA 1
ATOM 1422 C C . ALA A 1 188 ? -6.287 -3.923 17.610 1.00 90.81 188 ALA A C 1
ATOM 1424 O O . ALA A 1 188 ? -6.979 -3.878 18.625 1.00 90.81 188 ALA A O 1
ATOM 1425 N N . ASP A 1 189 ? -6.817 -4.079 16.395 1.00 88.56 189 ASP A N 1
ATOM 1426 C CA . ASP A 1 189 ? -8.259 -4.232 16.173 1.00 88.56 189 ASP A CA 1
ATOM 1427 C C . ASP A 1 189 ? -8.775 -5.652 16.514 1.00 88.56 189 ASP A C 1
ATOM 1429 O O . ASP A 1 189 ? -9.956 -5.816 16.828 1.00 88.56 189 ASP A O 1
ATOM 1433 N N . MET A 1 190 ? -7.927 -6.691 16.434 1.00 87.06 190 MET A N 1
ATOM 1434 C CA . MET A 1 190 ? -8.320 -8.097 16.658 1.00 87.06 190 MET A CA 1
ATOM 1435 C C . MET A 1 190 ? -8.029 -8.632 18.069 1.00 87.06 190 MET A C 1
ATOM 1437 O O . MET A 1 190 ? -8.758 -9.509 18.544 1.00 87.06 190 MET A O 1
ATOM 1441 N N . LEU A 1 191 ? -6.978 -8.152 18.741 1.00 87.38 191 LEU A N 1
ATOM 1442 C CA . LEU A 1 191 ? -6.560 -8.584 20.079 1.00 87.38 191 LEU A CA 1
ATOM 1443 C C . LEU A 1 191 ? -7.160 -7.646 21.132 1.00 87.38 191 LEU A C 1
ATOM 1445 O O . LEU A 1 191 ? -6.536 -6.701 21.608 1.00 87.38 191 LEU A O 1
ATOM 1449 N N . THR A 1 192 ? -8.413 -7.936 21.468 1.00 80.06 192 THR A N 1
ATOM 1450 C CA . THR A 1 192 ? -9.207 -7.249 22.493 1.00 80.06 192 THR A CA 1
ATOM 1451 C C . THR A 1 192 ? -9.232 -8.082 23.773 1.00 80.06 192 THR A C 1
ATOM 1453 O O . THR A 1 192 ? -9.070 -9.298 23.701 1.00 80.06 192 THR A O 1
ATOM 1456 N N . LYS A 1 193 ? -9.603 -7.504 24.920 1.00 72.25 193 LYS A N 1
ATOM 1457 C CA . LYS A 1 193 ? -9.911 -8.241 26.172 1.00 72.25 193 LYS A CA 1
ATOM 1458 C C . LYS A 1 193 ? -10.889 -9.435 26.061 1.00 72.25 193 LYS A C 1
ATOM 1460 O O . LYS A 1 193 ? -11.037 -10.169 27.035 1.00 72.25 193 LYS A O 1
ATOM 1465 N N . VAL A 1 194 ? -11.596 -9.619 24.940 1.00 74.94 194 VAL A N 1
ATOM 1466 C CA . VAL A 1 194 ? -12.476 -10.784 24.689 1.00 74.94 194 VAL A CA 1
ATOM 1467 C C . VAL A 1 194 ? -11.742 -11.909 23.944 1.00 74.94 194 VAL A C 1
ATOM 1469 O O . VAL A 1 194 ? -12.092 -13.077 24.090 1.00 74.94 194 VAL A O 1
ATOM 1472 N N . THR A 1 195 ? -10.726 -11.567 23.152 1.00 76.31 195 THR A N 1
ATOM 1473 C CA . THR A 1 195 ? -9.956 -12.478 22.285 1.00 76.31 195 THR A CA 1
ATOM 1474 C C . THR A 1 195 ? -8.520 -12.713 22.765 1.00 76.31 195 THR A C 1
ATOM 1476 O O . THR A 1 195 ? -7.901 -13.694 22.360 1.00 76.31 195 THR A O 1
ATOM 1479 N N . PHE A 1 196 ? -7.986 -11.845 23.628 1.00 83.94 196 PHE A N 1
ATOM 1480 C CA . PHE A 1 196 ? -6.618 -11.880 24.136 1.00 83.94 196 PHE A CA 1
ATOM 1481 C C . PHE A 1 196 ? -6.504 -11.254 25.541 1.00 83.94 196 PHE A C 1
ATOM 1483 O O . PHE A 1 196 ? -7.418 -10.589 26.026 1.00 83.94 196 PHE A O 1
ATOM 1490 N N . TYR A 1 197 ? -5.375 -11.478 26.219 1.00 75.44 197 TYR A N 1
ATOM 1491 C CA . TYR A 1 197 ? -5.188 -11.107 27.630 1.00 75.44 197 TYR A CA 1
ATOM 1492 C C . TYR A 1 197 ? -4.907 -9.613 27.876 1.00 75.44 197 TYR A C 1
ATOM 1494 O O . TYR A 1 197 ? -5.053 -9.141 29.004 1.00 75.44 197 TYR A O 1
ATOM 1502 N N . CYS A 1 198 ? -4.512 -8.860 26.849 1.00 79.88 198 CYS A N 1
ATOM 1503 C CA . CYS A 1 198 ? -4.295 -7.415 26.909 1.00 79.88 198 CYS A CA 1
ATOM 1504 C C . CYS A 1 198 ? -4.724 -6.740 25.599 1.00 79.88 198 CYS A C 1
ATOM 1506 O O . CYS A 1 198 ? -4.698 -7.369 24.545 1.00 79.88 198 CYS A O 1
ATOM 1508 N N . ASP A 1 199 ? -5.103 -5.460 25.670 1.00 80.25 199 ASP A N 1
ATOM 1509 C CA . ASP A 1 199 ? -5.328 -4.640 24.474 1.00 80.25 199 ASP A CA 1
ATOM 1510 C C . ASP A 1 199 ? -4.004 -3.977 24.052 1.00 80.25 199 ASP A C 1
ATOM 1512 O O . ASP A 1 199 ? -3.219 -3.550 24.906 1.00 80.25 199 ASP A O 1
ATOM 1516 N N . LEU A 1 200 ? -3.766 -3.848 22.746 1.00 85.38 200 LEU A N 1
ATOM 1517 C CA . LEU A 1 200 ? -2.598 -3.142 22.206 1.00 85.38 200 LEU A CA 1
ATOM 1518 C C . LEU A 1 200 ? -2.838 -1.617 22.140 1.00 85.38 200 LEU A C 1
ATOM 1520 O O . LEU A 1 200 ? -3.937 -1.178 21.792 1.00 85.38 200 LEU A O 1
ATOM 1524 N N . PRO A 1 201 ? -1.830 -0.775 22.439 1.00 86.00 201 PRO A N 1
ATOM 1525 C CA . PRO A 1 201 ? -2.006 0.674 22.469 1.00 86.00 201 PRO A CA 1
ATOM 1526 C C . PRO A 1 201 ? -2.062 1.281 21.056 1.00 86.00 201 PRO A C 1
ATOM 1528 O O . PRO A 1 201 ? -1.032 1.518 20.426 1.00 86.00 201 PRO A O 1
ATOM 1531 N N . ASN A 1 202 ? -3.265 1.603 20.575 1.00 85.81 202 ASN A N 1
ATOM 1532 C CA . ASN A 1 202 ? -3.471 2.423 19.374 1.00 85.81 202 ASN A CA 1
ATOM 1533 C C . ASN A 1 202 ? -4.397 3.629 19.666 1.00 85.81 202 ASN A C 1
ATOM 1535 O O . ASN A 1 202 ? -5.562 3.622 19.268 1.00 85.81 202 ASN A O 1
ATOM 1539 N N . PRO A 1 203 ? -3.927 4.646 20.417 1.00 81.75 203 PRO A N 1
ATOM 1540 C CA . PRO A 1 203 ? -4.772 5.760 20.841 1.00 81.75 203 PRO A CA 1
ATOM 1541 C C . PRO A 1 203 ? -5.249 6.635 19.668 1.00 81.75 203 PRO A C 1
ATOM 1543 O O . PRO A 1 203 ? -4.492 6.934 18.738 1.00 81.75 203 PRO A O 1
ATOM 1546 N N . GLU A 1 204 ? -6.507 7.083 19.748 1.00 82.00 204 GLU A N 1
ATOM 1547 C CA . GLU A 1 204 ? -7.069 8.092 18.844 1.00 82.00 204 GLU A CA 1
ATOM 1548 C C . GLU A 1 204 ? -6.341 9.439 19.011 1.00 82.00 204 GLU A C 1
ATOM 1550 O O . GLU A 1 204 ? -6.069 9.882 20.126 1.00 82.00 204 GLU A O 1
ATOM 1555 N N . ILE A 1 205 ? -6.064 10.118 17.895 1.00 75.88 205 ILE A N 1
ATOM 1556 C CA . ILE A 1 205 ? -5.482 11.474 17.868 1.00 75.88 205 ILE A CA 1
ATOM 1557 C C . ILE A 1 205 ? -6.602 12.539 17.933 1.00 75.88 205 ILE A C 1
ATOM 1559 O O . ILE A 1 205 ? -6.378 13.698 18.284 1.00 75.88 205 ILE A O 1
ATOM 1563 N N . GLY A 1 206 ? -7.837 12.157 17.591 1.00 66.81 206 GLY A N 1
ATOM 1564 C CA . GLY A 1 206 ? -9.011 13.025 17.635 1.00 66.81 206 GLY A CA 1
ATOM 1565 C C . GLY A 1 206 ? -9.479 13.386 19.054 1.00 66.81 206 GLY A C 1
ATOM 1566 O O . GLY A 1 206 ? -9.267 12.662 20.022 1.00 66.81 206 GLY A O 1
ATOM 1567 N N . VAL A 1 207 ? -10.218 14.498 19.167 1.00 56.22 207 VAL A N 1
ATOM 1568 C CA . VAL A 1 207 ? -10.712 15.083 20.439 1.00 56.22 207 VAL A CA 1
ATOM 1569 C C . VAL A 1 207 ? -11.578 14.121 21.278 1.00 56.22 207 VAL A C 1
ATOM 1571 O O . VAL A 1 207 ? -11.726 14.317 22.484 1.00 56.22 207 VAL A O 1
ATOM 1574 N N . ARG A 1 208 ? -12.096 13.038 20.682 1.00 51.06 208 ARG A N 1
ATOM 1575 C CA . ARG A 1 208 ? -12.790 11.945 21.387 1.00 51.06 208 ARG A CA 1
ATOM 1576 C C . ARG A 1 208 ? -11.971 11.357 22.541 1.00 51.06 208 ARG A C 1
ATOM 1578 O O . ARG A 1 208 ? -12.554 11.096 23.593 1.00 51.06 208 ARG A O 1
ATOM 1585 N N . ALA A 1 209 ? -10.647 11.260 22.391 1.00 48.50 209 ALA A N 1
ATOM 1586 C CA . ALA A 1 209 ? -9.740 10.796 23.443 1.00 48.50 209 ALA A CA 1
ATOM 1587 C C . ALA A 1 209 ? -9.781 11.671 24.715 1.00 48.50 209 ALA A C 1
ATOM 1589 O O . ALA A 1 209 ? -9.654 11.152 25.819 1.00 48.50 209 ALA A O 1
ATOM 1590 N N . MET A 1 210 ? -10.009 12.984 24.579 1.00 46.81 210 MET A N 1
ATOM 1591 C CA . MET A 1 210 ? -10.097 13.916 25.715 1.00 46.81 210 MET A CA 1
ATOM 1592 C C . MET A 1 210 ? -11.531 14.092 26.241 1.00 46.81 210 MET A C 1
ATOM 1594 O O . MET A 1 210 ? -11.729 14.295 27.437 1.00 46.81 210 MET A O 1
ATOM 1598 N N . GLY A 1 211 ? -12.545 14.001 25.373 1.00 45.00 211 GLY A N 1
ATOM 1599 C CA . GLY A 1 211 ? -13.941 14.255 25.754 1.00 45.00 211 GLY A CA 1
ATOM 1600 C C . GLY A 1 211 ? -14.569 13.184 26.657 1.00 45.00 211 GLY A C 1
ATOM 1601 O O . GLY A 1 211 ? -15.354 13.513 27.543 1.00 45.00 211 GLY A O 1
ATOM 1602 N N . LEU A 1 212 ? -14.230 11.906 26.459 1.00 48.09 212 LEU A N 1
ATOM 1603 C CA . LEU A 1 212 ? -14.851 10.793 27.197 1.00 48.09 212 LEU A CA 1
ATOM 1604 C C . LEU A 1 212 ? -14.295 10.602 28.617 1.00 48.09 212 LEU A C 1
ATOM 1606 O O . LEU A 1 212 ? -15.055 10.243 29.515 1.00 48.09 212 LEU A O 1
ATOM 1610 N N . GLU A 1 213 ? -13.018 10.908 28.851 1.00 52.84 213 GLU A N 1
ATOM 1611 C CA . GLU A 1 213 ? -12.438 10.940 30.204 1.00 52.84 213 GLU A CA 1
ATOM 1612 C C . GLU A 1 213 ? -13.093 12.045 31.057 1.00 52.84 213 GLU A C 1
ATOM 1614 O O . GLU A 1 213 ? -13.448 11.807 32.210 1.00 52.84 213 GLU A O 1
ATOM 1619 N N . ALA A 1 214 ? -13.357 13.218 30.467 1.00 49.69 214 ALA A N 1
ATOM 1620 C CA . ALA A 1 214 ? -14.026 14.336 31.140 1.00 49.69 214 ALA A CA 1
ATOM 1621 C C . ALA A 1 214 ? -15.520 14.088 31.447 1.00 49.69 214 ALA A C 1
ATOM 1623 O O . ALA A 1 214 ? -16.053 14.659 32.396 1.00 49.69 214 ALA A O 1
ATOM 1624 N N . LEU A 1 215 ? -16.201 13.230 30.677 1.00 47.44 215 LEU A N 1
ATOM 1625 C CA . LEU A 1 215 ? -17.615 12.871 30.891 1.00 47.44 215 LEU A CA 1
ATOM 1626 C C . LEU A 1 215 ? -17.818 11.717 31.889 1.00 47.44 215 LEU A C 1
ATOM 1628 O O . LEU A 1 215 ? -18.914 11.548 32.427 1.00 47.44 215 LEU A O 1
ATOM 1632 N N . LYS A 1 216 ? -16.767 10.942 32.173 1.00 47.34 216 LYS A N 1
ATOM 1633 C CA . LYS A 1 216 ? -16.775 9.770 33.067 1.00 47.34 216 LYS A CA 1
ATOM 1634 C C . LYS A 1 216 ? -17.338 10.041 34.479 1.00 47.34 216 LYS A C 1
ATOM 1636 O O . LYS A 1 216 ? -18.068 9.182 34.971 1.00 47.34 216 LYS A O 1
ATOM 1641 N N . PRO A 1 217 ? -17.088 11.200 35.132 1.00 48.50 217 PRO A N 1
ATOM 1642 C CA . PRO A 1 217 ? -17.657 11.500 36.452 1.00 48.50 217 PRO A CA 1
ATOM 1643 C C . PRO A 1 217 ? -19.165 11.803 36.445 1.00 48.50 217 PRO A C 1
ATOM 1645 O O . PRO A 1 217 ? -19.816 11.678 37.478 1.00 48.50 217 PRO A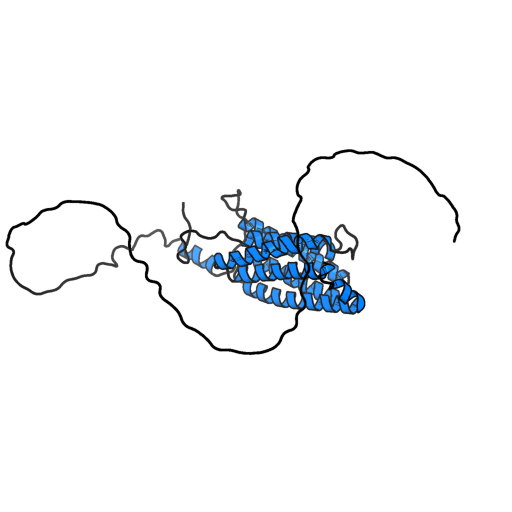 O 1
ATOM 1648 N N . ALA A 1 218 ? -19.736 12.211 35.305 1.00 45.97 218 ALA A N 1
ATOM 1649 C CA . ALA A 1 218 ? -21.089 12.771 35.240 1.00 45.97 218 ALA A CA 1
ATOM 1650 C C . ALA A 1 218 ? -22.215 11.718 35.164 1.00 45.97 218 ALA A C 1
ATOM 1652 O O . ALA A 1 218 ? -23.383 12.051 35.347 1.00 45.97 218 ALA A O 1
ATOM 1653 N N . MET A 1 219 ? -21.895 10.445 34.905 1.00 44.91 219 MET A N 1
ATOM 1654 C CA . MET A 1 219 ? -22.894 9.395 34.638 1.00 44.91 219 MET A CA 1
ATOM 1655 C C . MET A 1 219 ? -23.458 8.712 35.906 1.00 44.91 219 MET A C 1
ATOM 1657 O O . MET A 1 219 ? -24.235 7.767 35.803 1.00 44.91 219 MET A O 1
ATOM 1661 N N . HIS A 1 220 ? -23.102 9.183 37.107 1.00 44.53 220 HIS A N 1
ATOM 1662 C CA . HIS A 1 220 ? -23.506 8.567 38.382 1.00 44.53 220 HIS A CA 1
ATOM 1663 C C . HIS A 1 220 ? -24.581 9.331 39.180 1.00 44.53 220 HIS A C 1
ATOM 1665 O O . HIS A 1 220 ? -24.864 8.960 40.319 1.00 44.53 220 HIS A O 1
ATOM 1671 N N . THR A 1 221 ? -25.222 10.358 38.609 1.00 44.59 221 THR A N 1
ATOM 1672 C CA . THR A 1 221 ? -26.280 11.132 39.293 1.00 44.59 221 THR A CA 1
ATOM 1673 C C . THR A 1 221 ? -27.571 11.188 38.458 1.00 44.59 221 THR A C 1
ATOM 1675 O O . THR A 1 221 ? -27.624 11.918 37.468 1.00 44.59 221 THR A O 1
ATOM 1678 N N . PRO A 1 222 ? -28.637 10.445 38.821 1.00 42.84 222 PRO A N 1
ATOM 1679 C CA . PRO A 1 222 ? -29.905 10.480 38.093 1.00 42.84 222 PRO A CA 1
ATOM 1680 C C . PRO A 1 222 ? -30.730 11.723 38.471 1.00 42.84 222 PRO A C 1
ATOM 1682 O O . PRO A 1 222 ? -31.593 11.670 39.342 1.00 42.84 222 PRO A O 1
ATOM 1685 N N . LEU A 1 223 ? -30.479 12.848 37.793 1.00 42.47 223 LEU A N 1
ATOM 1686 C CA . LEU A 1 223 ? -31.258 14.094 37.908 1.00 42.47 223 LEU A CA 1
ATOM 1687 C C . LEU A 1 223 ? -32.114 14.359 36.655 1.00 42.47 223 LEU A C 1
ATOM 1689 O O . LEU A 1 223 ? -32.084 15.440 36.075 1.00 42.47 223 LEU A O 1
ATOM 1693 N N . PHE A 1 224 ? -32.891 13.356 36.239 1.00 42.28 224 PHE A N 1
ATOM 1694 C CA . PHE A 1 224 ? -33.880 13.476 35.162 1.00 42.28 224 PHE A CA 1
ATOM 1695 C C . PHE A 1 224 ? -35.192 12.781 35.540 1.00 42.28 224 PHE A C 1
ATOM 1697 O O . PHE A 1 224 ? -35.437 11.636 35.168 1.00 42.28 224 PHE A O 1
ATOM 1704 N N . HIS A 1 225 ? -36.039 13.503 36.275 1.00 42.28 225 HIS A N 1
ATOM 1705 C CA . HIS A 1 225 ? -37.432 13.115 36.517 1.00 42.28 225 HIS A CA 1
ATOM 1706 C C . HIS A 1 225 ? -38.417 14.294 36.359 1.00 42.28 225 HIS A C 1
ATOM 1708 O O . HIS A 1 225 ? -39.525 14.109 35.861 1.00 42.28 225 HIS A O 1
ATOM 1714 N N . ASP A 1 226 ? -37.992 15.529 36.658 1.00 41.41 226 ASP A N 1
ATOM 1715 C CA . ASP A 1 226 ? -38.919 16.656 36.879 1.00 41.41 226 ASP A CA 1
ATOM 1716 C C . ASP A 1 226 ? -38.991 17.694 35.735 1.00 41.41 226 ASP A C 1
ATOM 1718 O O . ASP A 1 226 ? -39.361 18.844 35.953 1.00 41.41 226 ASP A O 1
ATOM 1722 N N . VAL A 1 227 ? -38.644 17.309 34.499 1.00 43.75 227 VAL A N 1
ATOM 1723 C CA . VAL A 1 227 ? -38.624 18.227 33.328 1.00 43.75 227 VAL A CA 1
ATOM 1724 C C . VAL A 1 227 ? -39.821 18.032 32.375 1.00 43.75 227 VAL A C 1
ATOM 1726 O O . VAL A 1 227 ? -40.078 18.883 31.529 1.00 43.75 227 VAL A O 1
ATOM 1729 N N . PHE A 1 228 ? -40.607 16.957 32.526 1.00 35.09 228 PHE A N 1
ATOM 1730 C CA . PHE A 1 228 ? -41.773 16.676 31.671 1.00 35.09 228 PHE A CA 1
ATOM 1731 C C . PHE A 1 228 ? -43.046 16.327 32.462 1.00 35.09 228 PHE A C 1
ATOM 1733 O O . PHE A 1 228 ? -43.565 15.215 32.387 1.00 35.09 228 PHE A O 1
ATOM 1740 N N . GLN A 1 229 ? -43.613 17.324 33.149 1.00 33.56 229 GLN A N 1
ATOM 1741 C CA . GLN A 1 229 ? -45.060 17.374 33.394 1.00 33.56 229 GLN A CA 1
ATOM 1742 C C . GLN A 1 229 ? -45.703 18.489 32.552 1.00 33.56 229 GLN A C 1
ATOM 1744 O O . GLN A 1 229 ? -45.376 19.660 32.754 1.00 33.56 229 GLN A O 1
ATOM 1749 N N . PRO A 1 230 ? -46.657 18.185 31.653 1.00 35.62 230 PRO A N 1
ATOM 1750 C CA . PRO A 1 230 ? -47.497 19.209 31.045 1.00 35.62 230 PRO A CA 1
ATOM 1751 C C . PRO A 1 230 ? -48.552 19.684 32.060 1.00 35.62 230 PRO A C 1
ATOM 1753 O O . PRO A 1 230 ? -49.553 19.011 32.300 1.00 35.62 230 PRO A O 1
ATOM 1756 N N . HIS A 1 231 ? -48.342 20.854 32.669 1.00 32.16 231 HIS A N 1
ATOM 1757 C CA . HIS A 1 231 ? -49.330 21.479 33.556 1.00 32.16 231 HIS A CA 1
ATOM 1758 C C . HIS A 1 231 ? -50.576 21.948 32.779 1.00 32.16 231 HIS A C 1
ATOM 1760 O O . HIS A 1 231 ? -50.613 23.060 32.254 1.00 32.16 231 HIS A O 1
ATOM 1766 N N . ILE A 1 232 ? -51.630 21.124 32.756 1.00 34.28 232 ILE A N 1
ATOM 1767 C CA . ILE A 1 232 ? -52.958 21.509 32.253 1.00 34.28 232 ILE A CA 1
ATOM 1768 C C . ILE A 1 232 ? -53.875 21.890 33.426 1.00 34.28 232 ILE A C 1
ATOM 1770 O O . ILE A 1 232 ? -54.633 21.077 33.946 1.00 34.28 232 ILE A O 1
ATOM 1774 N N . THR A 1 233 ? -53.839 23.168 33.804 1.00 32.56 233 THR A N 1
ATOM 1775 C CA . THR A 1 233 ? -54.928 23.880 34.503 1.00 32.56 233 THR A CA 1
ATOM 1776 C C . THR A 1 233 ? -54.929 25.301 33.937 1.00 32.56 233 THR A C 1
ATOM 1778 O O . THR A 1 233 ? -53.881 25.936 33.925 1.00 32.56 233 THR A O 1
ATOM 1781 N N . SER A 1 234 ? -56.003 25.888 33.415 1.00 32.28 234 SER A N 1
ATOM 1782 C CA . SER A 1 234 ? -57.349 26.101 33.975 1.00 32.28 234 SER A CA 1
ATOM 1783 C C . SER A 1 234 ? -58.193 26.828 32.887 1.00 32.28 234 SER A C 1
ATOM 1785 O O . SER A 1 234 ? -57.611 27.234 31.886 1.00 32.28 234 SER A O 1
ATOM 1787 N N . LYS A 1 235 ? -59.514 27.073 32.939 1.00 32.34 235 LYS A N 1
ATOM 1788 C CA . LYS A 1 235 ? -60.627 26.865 33.900 1.00 32.34 235 LYS A CA 1
ATOM 1789 C C . LYS A 1 235 ? -61.963 26.976 33.102 1.00 32.34 235 LYS A C 1
ATOM 1791 O O . LYS A 1 235 ? -61.896 27.219 31.903 1.00 32.34 235 LYS A O 1
ATOM 1796 N N . LEU A 1 236 ? -63.124 26.944 33.788 1.00 30.47 236 LEU A N 1
ATOM 1797 C CA . LEU A 1 236 ? -64.511 27.089 33.259 1.00 30.47 236 LEU A CA 1
ATOM 1798 C C . LEU A 1 236 ? -65.075 25.816 32.577 1.00 30.47 236 LEU A C 1
ATOM 1800 O O . LEU A 1 236 ? -64.352 25.165 31.835 1.00 30.47 236 LEU A O 1
ATOM 1804 N N . ASP A 1 237 ? -66.344 25.413 32.743 1.00 31.08 237 ASP A N 1
ATOM 1805 C CA . ASP A 1 237 ? -67.364 25.703 33.779 1.00 31.08 237 ASP A CA 1
ATOM 1806 C C . ASP A 1 237 ? -68.468 24.599 33.748 1.00 31.08 237 ASP A C 1
ATOM 1808 O O . ASP A 1 237 ? -68.617 23.920 32.736 1.00 31.08 237 ASP A O 1
ATOM 1812 N N . GLY A 1 238 ? -69.274 24.450 34.812 1.00 29.95 238 GLY A N 1
ATOM 1813 C CA . GLY A 1 238 ? -70.630 23.865 34.733 1.00 29.95 238 GLY A CA 1
ATOM 1814 C C . GLY A 1 238 ? -70.875 22.377 35.089 1.00 29.95 238 GLY A C 1
ATOM 1815 O O . GLY A 1 238 ? -70.685 21.487 34.274 1.00 29.95 238 GLY A O 1
ATOM 1816 N N . ARG A 1 239 ? -71.515 22.160 36.255 1.00 30.36 239 ARG A N 1
ATOM 1817 C CA . ARG A 1 239 ? -72.553 21.132 36.574 1.00 30.36 239 ARG A CA 1
ATOM 1818 C C . ARG A 1 239 ? -72.298 19.606 36.412 1.00 30.36 239 ARG A C 1
ATOM 1820 O O . ARG A 1 239 ? -72.524 19.037 35.357 1.00 30.36 239 ARG A O 1
ATOM 1827 N N . THR A 1 240 ? -72.094 18.961 37.575 1.00 33.12 240 THR A N 1
ATOM 1828 C CA . THR A 1 240 ? -72.824 17.788 38.164 1.00 33.12 240 THR A CA 1
ATOM 1829 C C . THR A 1 240 ? -73.119 16.480 37.372 1.00 33.12 240 THR A C 1
ATOM 1831 O O . THR A 1 240 ? -73.540 16.535 36.224 1.00 33.12 240 THR A O 1
ATOM 1834 N N . PRO A 1 241 ? -73.035 15.287 38.018 1.00 53.50 241 PRO A N 1
ATOM 1835 C CA . PRO A 1 241 ? -73.150 13.968 37.367 1.00 53.50 241 PRO A CA 1
ATOM 1836 C C . PRO A 1 241 ? -74.567 13.345 37.367 1.00 53.50 241 PRO A C 1
ATOM 1838 O O . PRO A 1 241 ? -75.389 13.669 38.223 1.00 53.50 241 PRO A O 1
ATOM 1841 N N . GLY A 1 242 ? -74.813 12.362 36.483 1.00 27.23 242 GLY A N 1
ATOM 1842 C CA . GLY A 1 242 ? -76.027 11.529 36.512 1.00 27.23 242 GLY A CA 1
ATOM 1843 C C . GLY A 1 242 ? -76.087 10.387 35.477 1.00 27.23 242 GLY A C 1
ATOM 1844 O O . GLY A 1 242 ? -75.829 10.587 34.298 1.00 27.23 242 GLY A O 1
ATOM 1845 N N . ASN A 1 243 ? -76.444 9.198 35.967 1.00 30.14 243 ASN A N 1
ATOM 1846 C CA . ASN A 1 243 ? -76.739 7.905 35.318 1.00 30.14 243 ASN A CA 1
ATOM 1847 C C . ASN A 1 243 ? -77.502 7.943 33.962 1.00 30.14 243 ASN A C 1
ATOM 1849 O O . ASN A 1 243 ? -78.442 8.723 33.840 1.00 30.14 243 ASN A O 1
ATOM 1853 N N . HIS A 1 244 ? -77.256 6.984 33.044 1.00 29.56 244 HIS A N 1
ATOM 1854 C CA . HIS A 1 244 ? -78.132 5.801 32.803 1.00 29.56 244 HIS A CA 1
ATOM 1855 C C . HIS A 1 244 ? -77.662 4.871 31.635 1.00 29.56 244 HIS A C 1
ATOM 1857 O O . HIS A 1 244 ? -77.180 5.363 30.623 1.00 29.56 244 HIS A O 1
ATOM 1863 N N . PHE A 1 245 ? -77.778 3.537 31.818 1.00 28.98 245 PHE A N 1
ATOM 1864 C CA . PHE A 1 245 ? -78.516 2.518 31.011 1.00 28.98 245 PHE A CA 1
ATOM 1865 C C . PHE A 1 245 ? -78.824 2.799 29.504 1.00 28.98 245 PHE A C 1
ATOM 1867 O O . PHE A 1 245 ? -79.195 3.918 29.172 1.00 28.98 245 PHE A O 1
ATOM 1874 N N . ASP A 1 246 ? -78.895 1.840 28.556 1.00 30.20 246 ASP A N 1
ATOM 1875 C CA . ASP A 1 246 ? -78.550 0.394 28.503 1.00 30.20 246 ASP A CA 1
ATOM 1876 C C . ASP A 1 246 ? -78.727 -0.180 27.060 1.00 30.20 246 ASP A C 1
ATOM 1878 O O . ASP A 1 246 ? -79.638 0.260 26.365 1.00 30.20 246 ASP A O 1
ATOM 1882 N N . PHE A 1 247 ? -77.966 -1.232 26.681 1.00 28.97 247 PHE A N 1
ATOM 1883 C CA . PHE A 1 247 ? -78.203 -2.206 25.565 1.00 28.97 247 PHE A CA 1
ATOM 1884 C C . PHE A 1 247 ? -78.374 -1.644 24.110 1.00 28.97 247 PHE A C 1
ATOM 1886 O O . PHE A 1 247 ? -78.526 -0.451 23.901 1.00 28.97 247 PHE A O 1
ATOM 1893 N N . VAL A 1 248 ? -78.199 -2.385 22.996 1.00 30.67 248 VAL A N 1
ATOM 1894 C CA . VAL A 1 248 ? -78.693 -3.722 22.568 1.00 30.67 248 VAL A CA 1
ATOM 1895 C C . VAL A 1 248 ? -77.663 -4.488 21.692 1.00 30.67 248 VAL A C 1
ATOM 1897 O O . VAL A 1 248 ? -76.783 -3.892 21.080 1.00 30.67 248 VAL A O 1
ATOM 1900 N N . SER A 1 249 ? -77.776 -5.825 21.653 1.00 37.00 249 SER A N 1
ATOM 1901 C CA . SER A 1 249 ? -76.924 -6.834 20.965 1.00 37.00 249 SER A CA 1
ATOM 1902 C C . SER A 1 249 ? -77.715 -7.542 19.811 1.00 37.00 249 SER A C 1
ATOM 1904 O O . SER A 1 249 ? -78.784 -7.013 19.499 1.00 37.00 249 SER A O 1
ATOM 1906 N N . PRO A 1 250 ? -77.332 -8.677 19.142 1.00 44.44 250 PRO A N 1
ATOM 1907 C CA . PRO A 1 250 ? -76.240 -9.655 19.352 1.00 44.44 250 PRO A CA 1
ATOM 1908 C C . PRO A 1 250 ? -75.462 -10.101 18.067 1.00 44.44 250 PRO A C 1
ATOM 1910 O O . PRO A 1 250 ? -75.444 -9.398 17.064 1.00 44.44 250 PRO A O 1
ATOM 1913 N N . ILE A 1 251 ? -74.754 -11.247 18.125 1.00 33.81 251 ILE A N 1
ATOM 1914 C CA . ILE A 1 251 ? -73.657 -11.707 17.226 1.00 33.81 251 ILE A CA 1
ATOM 1915 C C . ILE A 1 251 ? -73.811 -13.229 16.940 1.00 33.81 251 ILE A C 1
ATOM 1917 O O . ILE A 1 251 ? -74.030 -13.950 17.917 1.00 33.81 251 ILE A O 1
ATOM 1921 N N . PRO A 1 252 ? -73.727 -13.752 15.681 1.00 44.72 252 PRO A N 1
ATOM 1922 C CA . PRO A 1 252 ? -72.558 -14.590 15.296 1.00 44.72 252 PRO A CA 1
ATOM 1923 C C . PRO A 1 252 ? -72.173 -14.739 13.786 1.00 44.72 252 PRO A C 1
ATOM 1925 O O . PRO A 1 252 ? -72.965 -14.546 12.874 1.00 44.72 252 PRO A O 1
ATOM 1928 N N . HIS A 1 253 ? -70.910 -15.155 13.591 1.00 27.84 253 HIS A N 1
ATOM 1929 C CA . HIS A 1 253 ? -70.283 -16.132 12.653 1.00 27.84 253 HIS A CA 1
ATOM 1930 C C . HIS A 1 253 ? -71.122 -17.043 11.698 1.00 27.84 253 HIS A C 1
ATOM 1932 O O . HIS A 1 253 ? -72.272 -17.329 12.023 1.00 27.84 253 HIS A O 1
ATOM 1938 N N . PRO A 1 254 ? -70.496 -17.761 10.710 1.00 45.59 254 PRO A N 1
ATOM 1939 C CA . PRO A 1 254 ? -69.267 -17.480 9.912 1.00 45.59 254 PRO A CA 1
ATOM 1940 C C . PRO A 1 254 ? -69.276 -17.965 8.412 1.00 45.59 254 PRO A C 1
ATOM 1942 O O . PRO A 1 254 ? -70.193 -18.648 7.973 1.00 45.59 254 PRO A O 1
ATOM 1945 N N . ALA A 1 255 ? -68.133 -17.763 7.717 1.00 28.36 255 ALA A N 1
ATOM 1946 C CA . ALA A 1 255 ? -67.474 -18.676 6.739 1.00 28.36 255 ALA A CA 1
ATOM 1947 C C . ALA A 1 255 ? -67.638 -18.542 5.191 1.00 28.36 255 ALA A C 1
ATOM 1949 O O . ALA A 1 255 ? -68.670 -18.150 4.662 1.00 28.36 255 ALA A O 1
ATOM 1950 N N . HIS A 1 256 ? -66.575 -19.033 4.519 1.00 26.89 256 HIS A N 1
ATOM 1951 C CA . HIS A 1 256 ? -66.396 -19.489 3.120 1.00 26.89 256 HIS A CA 1
ATOM 1952 C C . HIS A 1 256 ? -66.071 -18.531 1.944 1.00 26.89 256 HIS A C 1
ATOM 1954 O O . HIS A 1 256 ? -66.416 -17.355 1.923 1.00 26.89 256 HIS A O 1
ATOM 1960 N N . ASN A 1 257 ? -65.325 -19.102 0.981 1.00 30.70 257 ASN A N 1
ATOM 1961 C CA . ASN A 1 257 ? -64.691 -18.484 -0.198 1.00 30.70 257 ASN A CA 1
ATOM 1962 C C . ASN A 1 257 ? -65.676 -18.024 -1.294 1.00 30.70 257 ASN A C 1
ATOM 1964 O O . ASN A 1 257 ? -66.751 -18.603 -1.432 1.00 30.70 257 ASN A O 1
ATOM 1968 N N . ASN A 1 258 ? -65.207 -17.145 -2.195 1.00 28.97 258 ASN A N 1
ATOM 1969 C CA . ASN A 1 258 ? -64.989 -17.514 -3.610 1.00 28.97 258 ASN A CA 1
ATOM 1970 C C . ASN A 1 258 ? -64.190 -16.450 -4.391 1.00 28.97 258 ASN A C 1
ATOM 1972 O O . ASN A 1 258 ? -64.289 -15.256 -4.116 1.00 28.97 258 ASN A O 1
ATOM 1976 N N . ASP A 1 259 ? -63.425 -16.900 -5.388 1.00 28.59 259 ASP A N 1
ATOM 1977 C CA . ASP A 1 259 ? -62.706 -16.056 -6.347 1.00 28.59 259 ASP A CA 1
ATOM 1978 C C . ASP A 1 259 ? -63.614 -15.586 -7.494 1.00 28.59 259 ASP A C 1
ATOM 1980 O O . ASP A 1 259 ? -64.384 -16.386 -8.019 1.00 28.59 259 ASP A O 1
ATOM 1984 N N . SER A 1 260 ? -63.437 -14.340 -7.959 1.00 27.61 260 SER A N 1
ATOM 1985 C CA . SER A 1 260 ? -63.488 -13.971 -9.393 1.00 27.61 260 SER A CA 1
ATOM 1986 C C . SER A 1 260 ? -63.365 -12.456 -9.603 1.00 27.61 260 SER A C 1
ATOM 1988 O O . SER A 1 260 ? -64.192 -11.705 -9.086 1.00 27.61 260 SER A O 1
ATOM 1990 N N . ASN A 1 261 ? -62.395 -12.013 -10.416 1.00 29.41 261 ASN A N 1
ATOM 1991 C CA . ASN A 1 261 ? -62.633 -11.249 -11.660 1.00 29.41 261 ASN A CA 1
ATOM 1992 C C . ASN A 1 261 ? -61.331 -10.655 -12.230 1.00 29.41 261 ASN A C 1
ATOM 1994 O O . ASN A 1 261 ? -60.849 -9.610 -11.800 1.00 29.41 261 ASN A O 1
ATOM 1998 N N . THR A 1 262 ? -60.794 -11.304 -13.261 1.00 26.47 262 THR A N 1
ATOM 1999 C CA . THR A 1 262 ? -59.808 -10.724 -14.184 1.00 26.47 262 THR A CA 1
ATOM 2000 C C . THR A 1 262 ? -60.477 -9.781 -15.182 1.00 26.47 262 THR A C 1
ATOM 2002 O O . THR A 1 262 ? -61.563 -10.084 -15.672 1.00 26.47 262 THR A O 1
ATOM 2005 N N . VAL A 1 263 ? -59.786 -8.712 -15.591 1.00 29.92 263 VAL A N 1
ATOM 2006 C CA . VAL A 1 263 ? -60.155 -7.910 -16.770 1.00 29.92 263 VAL A CA 1
ATOM 2007 C C . VAL A 1 263 ? -58.925 -7.725 -17.658 1.00 29.92 263 VAL A C 1
ATOM 2009 O O . VAL A 1 263 ? -57.908 -7.200 -17.219 1.00 29.92 263 VAL A O 1
ATOM 2012 N N . THR A 1 264 ? -59.025 -8.154 -18.916 1.00 25.44 264 THR A N 1
ATOM 2013 C CA . THR A 1 264 ? -58.044 -7.901 -19.984 1.00 25.44 264 THR A CA 1
ATOM 2014 C C . THR A 1 264 ? -58.792 -7.637 -21.285 1.00 25.44 264 THR A C 1
ATOM 2016 O O . THR A 1 264 ? -59.684 -8.401 -21.634 1.00 25.44 264 THR A O 1
ATOM 2019 N N . PHE A 1 265 ? -58.425 -6.574 -22.008 1.00 25.95 265 PHE A N 1
ATOM 2020 C CA . PHE A 1 265 ? -58.875 -6.325 -23.380 1.00 25.95 265 PHE A CA 1
ATOM 2021 C C . PHE A 1 265 ? -57.817 -5.550 -24.183 1.00 25.95 265 PHE A C 1
ATOM 2023 O O . PHE A 1 265 ? -57.103 -4.700 -23.657 1.00 25.95 265 PHE A O 1
ATOM 2030 N N . ALA A 1 266 ? -57.756 -5.874 -25.471 1.00 28.84 266 ALA A N 1
ATOM 2031 C CA . ALA A 1 266 ? -56.993 -5.273 -26.573 1.00 28.84 266 ALA A CA 1
ATOM 2032 C C . ALA A 1 266 ? -57.831 -5.544 -27.862 1.00 28.84 266 ALA A C 1
ATOM 2034 O O . ALA A 1 266 ? -58.955 -6.036 -27.705 1.00 28.84 266 ALA A O 1
ATOM 2035 N N . PRO A 1 267 ? -57.365 -5.352 -29.119 1.00 49.09 267 PRO A N 1
ATOM 2036 C CA . PRO A 1 267 ? -56.160 -4.682 -29.636 1.00 49.09 267 PRO A CA 1
ATOM 2037 C C . PRO A 1 267 ? -56.466 -3.664 -30.773 1.00 49.09 267 PRO A C 1
ATOM 2039 O O . PRO A 1 267 ? -57.629 -3.444 -31.098 1.00 49.09 267 PRO A O 1
ATOM 2042 N N . ASN A 1 268 ? -55.424 -3.066 -31.385 1.00 26.42 268 ASN A N 1
ATOM 2043 C CA . ASN A 1 268 ? -55.302 -2.696 -32.822 1.00 26.42 268 ASN A CA 1
ATOM 2044 C C . ASN A 1 268 ? -53.979 -1.909 -33.076 1.00 26.42 268 ASN A C 1
ATOM 2046 O O . ASN A 1 268 ? -53.276 -1.588 -32.123 1.00 26.42 268 ASN A O 1
ATOM 2050 N N . THR A 1 269 ? -53.627 -1.478 -34.299 1.00 29.47 269 THR A N 1
ATOM 2051 C CA . THR A 1 269 ? -53.033 -2.268 -35.415 1.00 29.47 269 THR A CA 1
ATOM 2052 C C . THR A 1 269 ? -52.471 -1.344 -36.518 1.00 29.47 269 THR A C 1
ATOM 2054 O O . THR A 1 269 ? -52.983 -0.247 -36.699 1.00 29.47 269 THR A O 1
ATOM 2057 N N . ASN A 1 270 ? -51.520 -1.855 -37.315 1.00 27.56 270 ASN A N 1
ATOM 2058 C CA . ASN A 1 270 ? -51.161 -1.444 -38.692 1.00 27.56 270 ASN A CA 1
ATOM 2059 C C . ASN A 1 270 ? -50.674 0.001 -38.966 1.00 27.56 270 ASN A C 1
ATOM 2061 O O . ASN A 1 270 ? -51.471 0.928 -39.074 1.00 27.56 270 ASN A O 1
ATOM 2065 N N . ASN A 1 271 ? -49.382 0.153 -39.306 1.00 29.25 271 ASN A N 1
ATOM 2066 C CA . ASN A 1 271 ? -48.946 0.345 -40.709 1.00 29.25 271 ASN A CA 1
ATOM 2067 C C . ASN A 1 271 ? -47.403 0.372 -40.863 1.00 29.25 271 ASN A C 1
ATOM 2069 O O . ASN A 1 271 ? -46.685 0.813 -39.971 1.00 29.25 271 ASN A O 1
ATOM 2073 N N . ALA A 1 272 ? -46.910 -0.087 -42.020 1.00 27.64 272 ALA A N 1
ATOM 2074 C CA . ALA A 1 272 ? -45.518 -0.028 -42.514 1.00 27.64 272 ALA A CA 1
ATOM 2075 C C . ALA A 1 272 ? -45.558 0.032 -44.068 1.00 27.64 272 ALA A C 1
ATOM 2077 O O . ALA A 1 272 ? -46.650 -0.192 -44.605 1.00 27.64 272 ALA A O 1
ATOM 2078 N N . PRO A 1 273 ? -44.463 0.331 -44.819 1.00 38.75 273 PRO A N 1
ATOM 2079 C CA . PRO A 1 273 ? -43.476 -0.726 -45.158 1.00 38.75 273 PRO A CA 1
ATOM 2080 C C . PRO A 1 273 ? -42.024 -0.279 -45.527 1.00 38.75 273 PRO A C 1
ATOM 2082 O O . PRO A 1 273 ? -41.779 0.886 -45.819 1.00 38.75 273 PRO A O 1
ATOM 2085 N N . SER A 1 274 ? -41.115 -1.267 -45.698 1.00 27.83 274 SER A N 1
ATOM 2086 C CA . SER A 1 274 ? -39.843 -1.256 -46.495 1.00 27.83 274 SER A CA 1
ATOM 2087 C C . SER A 1 274 ? -38.699 -0.294 -46.082 1.00 27.83 274 SER A C 1
ATOM 2089 O O . SER A 1 274 ? -38.960 0.803 -45.617 1.00 27.83 274 SER A O 1
ATOM 2091 N N . SER A 1 275 ? -37.390 -0.561 -46.264 1.00 27.52 275 SER A N 1
ATOM 2092 C CA . SER A 1 275 ? -36.526 -1.739 -46.592 1.00 27.52 275 SER A CA 1
ATOM 2093 C C . SER A 1 275 ? -35.051 -1.329 -46.276 1.00 27.52 275 SER A C 1
ATOM 2095 O O . SER A 1 275 ? -34.835 -0.148 -46.020 1.00 27.52 275 SER A O 1
ATOM 2097 N N . ASN A 1 276 ? -33.965 -2.121 -46.224 1.00 27.11 276 ASN A N 1
ATOM 2098 C CA . ASN A 1 276 ? -33.568 -3.511 -46.566 1.00 27.11 276 ASN A CA 1
ATOM 2099 C C . ASN A 1 276 ? -32.854 -4.151 -45.332 1.00 27.11 276 ASN A C 1
ATOM 2101 O O . ASN A 1 276 ? -32.649 -3.444 -44.352 1.00 27.11 276 ASN A O 1
ATOM 2105 N N . ILE A 1 277 ? -32.522 -5.445 -45.171 1.00 27.83 277 ILE A N 1
ATOM 2106 C CA . ILE A 1 277 ? -32.064 -6.593 -46.003 1.00 27.83 277 ILE A CA 1
ATOM 2107 C C . ILE A 1 277 ? -30.542 -6.643 -46.285 1.00 27.83 277 ILE A C 1
ATOM 2109 O O . ILE A 1 277 ? -30.066 -6.006 -47.220 1.00 27.83 277 ILE A O 1
ATOM 2113 N N . ASN A 1 278 ? -29.829 -7.454 -45.477 1.00 29.05 278 ASN A N 1
ATOM 2114 C CA . ASN A 1 278 ? -28.702 -8.377 -45.780 1.00 29.05 278 ASN A CA 1
ATOM 2115 C C . ASN A 1 278 ? -27.938 -8.675 -44.462 1.00 29.05 278 ASN A C 1
ATOM 2117 O O . ASN A 1 278 ? -27.196 -7.825 -43.986 1.00 29.05 278 ASN A O 1
ATOM 2121 N N . ASN A 1 279 ? -28.243 -9.735 -43.705 1.00 30.92 279 ASN A N 1
ATOM 2122 C CA . ASN A 1 279 ? -27.896 -11.156 -43.917 1.00 30.92 279 ASN A CA 1
ATOM 2123 C C . ASN A 1 279 ? -26.386 -11.443 -44.034 1.00 30.92 279 ASN A C 1
ATOM 2125 O O . ASN A 1 279 ? -25.804 -11.206 -45.087 1.00 30.92 279 ASN A O 1
ATOM 2129 N N . TYR A 1 280 ? -25.812 -12.099 -43.019 1.00 28.08 280 TYR A N 1
ATOM 2130 C CA . TYR A 1 280 ? -25.447 -13.524 -43.110 1.00 28.08 280 TYR A CA 1
ATOM 2131 C C . TYR A 1 280 ? -25.444 -14.161 -41.708 1.00 28.08 280 TYR A C 1
ATOM 2133 O O . TYR A 1 280 ? -25.236 -13.466 -40.718 1.00 28.08 280 TYR A O 1
ATOM 2141 N N . ASP A 1 281 ? -25.750 -15.457 -41.633 1.00 28.30 281 ASP A N 1
ATOM 2142 C CA . ASP A 1 281 ? -26.050 -16.201 -40.398 1.00 28.30 281 ASP A CA 1
ATOM 2143 C C . ASP A 1 281 ? -25.661 -17.691 -40.576 1.00 28.30 281 ASP A C 1
ATOM 2145 O O . ASP A 1 281 ? -25.417 -18.110 -41.714 1.00 28.30 281 ASP A O 1
ATOM 2149 N N . ARG A 1 282 ? -25.706 -18.490 -39.492 1.00 31.14 282 ARG A N 1
ATOM 2150 C CA . ARG A 1 282 ? -25.250 -19.902 -39.334 1.00 31.14 282 ARG A CA 1
ATOM 2151 C C . ARG A 1 282 ? -23.721 -20.062 -39.161 1.00 31.14 282 ARG A C 1
ATOM 2153 O O . ARG A 1 282 ? -22.961 -19.243 -39.660 1.00 31.14 282 ARG A O 1
ATOM 2160 N N . GLU A 1 283 ? -23.193 -21.074 -38.458 1.00 30.05 283 GLU A N 1
ATOM 2161 C CA . GLU A 1 283 ? -23.760 -22.342 -37.933 1.00 30.05 283 GLU A CA 1
ATOM 2162 C C . GLU A 1 283 ? -23.587 -22.478 -36.389 1.00 30.05 283 GLU A C 1
ATOM 2164 O O . GLU A 1 283 ? -22.579 -22.053 -35.838 1.00 30.05 283 GLU A O 1
ATOM 2169 N N . ILE A 1 284 ? -24.637 -22.835 -35.622 1.00 26.78 284 ILE A N 1
ATOM 2170 C CA . ILE A 1 284 ? -24.946 -24.188 -35.061 1.00 26.78 284 ILE A CA 1
ATOM 2171 C C . ILE A 1 284 ? -23.843 -24.700 -34.089 1.00 26.78 284 ILE A C 1
ATOM 2173 O O . ILE A 1 284 ? -22.783 -25.123 -34.524 1.00 26.78 284 ILE A O 1
ATOM 2177 N N . VAL A 1 285 ? -23.967 -24.527 -32.757 1.00 27.98 285 VAL A N 1
ATOM 2178 C CA . VAL A 1 285 ? -24.620 -25.437 -31.762 1.00 27.98 285 VAL A CA 1
ATOM 2179 C C . VAL A 1 285 ? -23.991 -26.854 -31.753 1.00 27.98 285 VAL A C 1
ATOM 2181 O O . VAL A 1 285 ? -24.035 -27.552 -32.756 1.00 27.98 285 VAL A O 1
ATOM 2184 N N . THR A 1 286 ? -23.386 -27.362 -30.663 1.00 27.38 286 THR A N 1
ATOM 2185 C CA . THR A 1 286 ? -24.066 -28.107 -29.564 1.00 27.38 286 THR A CA 1
ATOM 2186 C C . THR A 1 286 ? -23.087 -28.471 -28.417 1.00 27.38 286 THR A C 1
ATOM 2188 O O . THR A 1 286 ? -21.995 -28.920 -28.730 1.00 27.38 286 THR A O 1
ATOM 2191 N N . ALA A 1 287 ? -23.534 -28.391 -27.144 1.00 26.83 287 ALA A N 1
ATOM 2192 C CA . ALA A 1 287 ? -23.031 -29.043 -25.899 1.00 26.83 287 ALA A CA 1
ATOM 2193 C C . ALA A 1 287 ? -21.530 -28.897 -25.490 1.00 26.83 287 ALA A C 1
ATOM 2195 O O . ALA A 1 287 ? -20.643 -28.818 -26.323 1.00 26.83 287 ALA A O 1
ATOM 2196 N N . THR A 1 288 ? -21.106 -28.837 -24.215 1.00 28.92 288 THR A N 1
ATOM 2197 C CA . THR A 1 288 ? -21.737 -29.039 -22.881 1.00 28.92 288 THR A CA 1
ATOM 2198 C C . THR A 1 288 ? -21.809 -30.477 -22.330 1.00 28.92 288 THR A C 1
ATOM 2200 O O . THR A 1 288 ? -22.842 -30.896 -21.825 1.00 28.92 288 THR A O 1
ATOM 2203 N N . GLN A 1 289 ? -20.684 -31.197 -22.347 1.00 24.80 289 GLN A N 1
ATOM 2204 C CA . GLN A 1 289 ? -20.280 -32.224 -21.359 1.00 24.80 289 GLN A CA 1
ATOM 2205 C C . GLN A 1 289 ? -18.755 -32.460 -21.536 1.00 24.80 289 GLN A C 1
ATOM 2207 O O . GLN A 1 289 ? -18.223 -32.110 -22.584 1.00 24.80 289 GLN A O 1
ATOM 2212 N N . GLU A 1 290 ? -17.956 -32.927 -20.571 1.00 28.72 290 GLU A N 1
ATOM 2213 C CA . GLU A 1 290 ? -18.241 -33.644 -19.317 1.00 28.72 290 GLU A CA 1
ATOM 2214 C C . GLU A 1 290 ? -17.513 -33.044 -18.094 1.00 28.72 290 GLU A C 1
ATOM 2216 O O . GLU A 1 290 ? -16.624 -32.203 -18.216 1.00 28.72 290 GLU A O 1
ATOM 2221 N N . ALA A 1 291 ? -17.854 -33.536 -16.898 1.00 27.02 291 ALA A N 1
ATOM 2222 C CA . ALA A 1 291 ? -17.070 -33.359 -15.679 1.00 27.02 291 ALA A CA 1
ATOM 2223 C C . ALA A 1 291 ? -17.032 -34.671 -14.870 1.00 27.02 291 ALA A C 1
ATOM 2225 O O . ALA A 1 291 ? -17.949 -35.484 -14.954 1.00 27.02 291 ALA A O 1
ATOM 2226 N N . SER A 1 292 ? -16.000 -34.820 -14.032 1.00 25.33 292 SER A N 1
ATOM 2227 C CA . SER A 1 292 ? -15.728 -35.942 -13.110 1.00 25.33 292 SER A CA 1
ATOM 2228 C C . SER A 1 292 ? -15.336 -37.306 -13.715 1.00 25.33 292 SER A C 1
ATOM 2230 O O . SER A 1 292 ? -16.179 -38.114 -14.080 1.00 25.33 292 SER A O 1
ATOM 2232 N N . ILE A 1 293 ? -14.038 -37.626 -13.623 1.00 27.81 293 ILE A N 1
ATOM 2233 C CA . ILE A 1 293 ? -13.550 -38.911 -13.087 1.00 27.81 293 ILE A CA 1
ATOM 2234 C C . ILE A 1 293 ? -12.434 -38.586 -12.076 1.00 27.81 293 ILE A C 1
ATOM 2236 O O . ILE A 1 293 ? -11.654 -37.657 -12.285 1.00 27.81 293 ILE A O 1
ATOM 2240 N N . LEU A 1 294 ? -12.378 -39.321 -10.961 1.00 27.73 294 LEU A N 1
ATOM 2241 C CA . LEU A 1 294 ? -11.348 -39.210 -9.919 1.00 27.73 294 LEU A CA 1
ATOM 2242 C C . LEU A 1 294 ? -10.410 -40.426 -9.933 1.00 27.73 294 LEU A C 1
ATOM 2244 O O . LEU A 1 294 ? -10.865 -41.552 -10.106 1.00 27.73 294 LEU A O 1
ATOM 2248 N N . GLY A 1 295 ? -9.137 -40.199 -9.591 1.00 25.30 295 GLY A N 1
ATOM 2249 C CA . GLY A 1 295 ? -8.193 -41.245 -9.171 1.00 25.30 295 GLY A CA 1
ATOM 2250 C C . GLY A 1 295 ? -7.246 -41.757 -10.264 1.00 25.30 295 GLY A C 1
ATOM 2251 O O . GLY A 1 295 ? -7.656 -42.032 -11.383 1.00 25.30 295 GLY A O 1
ATOM 2252 N N . GLY A 1 296 ? -5.959 -41.900 -9.923 1.00 24.88 296 GLY A N 1
ATOM 2253 C CA . GLY A 1 296 ? -4.931 -42.346 -10.875 1.00 24.88 296 GLY A CA 1
ATOM 2254 C C . GLY A 1 296 ? -3.488 -42.175 -10.390 1.00 24.88 296 GLY A C 1
ATOM 2255 O O . GLY A 1 296 ? -2.685 -41.537 -11.062 1.00 24.88 296 GLY A O 1
ATOM 2256 N N . CYS A 1 297 ? -3.139 -42.706 -9.214 1.00 24.33 297 CYS A N 1
ATOM 2257 C CA . CYS A 1 297 ? -1.746 -42.708 -8.749 1.00 24.33 297 CYS A CA 1
ATOM 2258 C C . CYS A 1 297 ? -0.956 -43.859 -9.396 1.00 24.33 297 CYS A C 1
ATOM 2260 O O . CYS A 1 297 ? -1.213 -45.019 -9.077 1.00 24.33 297 CYS A O 1
ATOM 2262 N N . ALA A 1 298 ? 0.026 -43.554 -10.254 1.00 27.84 298 ALA A N 1
ATOM 2263 C CA . ALA A 1 298 ? 1.057 -44.510 -10.669 1.00 27.84 298 ALA A CA 1
ATOM 2264 C C . ALA A 1 298 ? 2.349 -43.816 -11.145 1.00 27.84 298 ALA A C 1
ATOM 2266 O O . ALA A 1 298 ? 2.323 -42.762 -11.775 1.00 27.84 298 ALA A O 1
ATOM 2267 N N . ARG A 1 299 ? 3.488 -44.453 -10.858 1.00 26.31 299 ARG A N 1
ATOM 2268 C CA . ARG A 1 299 ? 4.861 -44.043 -11.202 1.00 26.31 299 ARG A CA 1
ATOM 2269 C C . ARG A 1 299 ? 5.479 -45.126 -12.087 1.00 26.31 299 ARG A C 1
ATOM 2271 O O . ARG A 1 299 ? 5.453 -46.282 -11.680 1.00 26.31 299 ARG A O 1
ATOM 2278 N N . SER A 1 300 ? 6.101 -44.775 -13.216 1.00 26.84 300 SER A N 1
ATOM 2279 C CA . SER A 1 300 ? 7.010 -45.685 -13.937 1.00 26.84 300 SER A CA 1
ATOM 2280 C C . SER A 1 300 ? 8.006 -44.938 -14.840 1.00 26.84 300 SER A C 1
ATOM 2282 O O . SER A 1 300 ? 7.774 -43.782 -15.188 1.00 26.84 300 SER A O 1
ATOM 2284 N N . GLN A 1 301 ? 9.113 -45.596 -15.202 1.00 28.16 301 GLN A N 1
ATOM 2285 C CA . GLN A 1 301 ? 10.151 -45.115 -16.125 1.00 28.16 301 GLN A CA 1
ATOM 2286 C C . GLN A 1 301 ? 10.557 -46.226 -17.110 1.00 28.16 301 GLN A C 1
ATOM 2288 O O . GLN A 1 301 ? 10.848 -47.344 -16.686 1.00 28.16 301 GLN A O 1
ATOM 2293 N N . SER A 1 302 ? 10.650 -45.906 -18.404 1.00 25.14 302 SER A N 1
ATOM 2294 C CA . SER A 1 302 ? 11.388 -46.623 -19.475 1.00 25.14 302 SER A CA 1
ATOM 2295 C C . SER A 1 302 ? 11.484 -45.633 -20.666 1.00 25.14 302 SER A C 1
ATOM 2297 O O . SER A 1 302 ? 10.536 -44.875 -20.847 1.00 25.14 302 SER A O 1
ATOM 2299 N N . ILE A 1 303 ? 12.562 -45.418 -21.441 1.00 25.66 303 ILE A N 1
ATOM 2300 C CA . ILE A 1 303 ? 13.613 -46.299 -22.008 1.00 25.66 303 ILE A CA 1
ATOM 2301 C C . ILE A 1 303 ? 12.991 -47.305 -22.993 1.00 25.66 303 ILE A C 1
ATOM 2303 O O . ILE A 1 303 ? 12.167 -48.102 -22.566 1.00 25.66 303 ILE A O 1
ATOM 2307 N N . SER A 1 304 ? 13.306 -47.350 -24.294 1.00 25.72 304 SER A N 1
ATOM 2308 C CA . SER A 1 304 ? 14.199 -46.568 -25.190 1.00 25.72 304 SER A CA 1
ATOM 2309 C C . SER A 1 304 ? 13.572 -46.552 -26.613 1.00 25.72 304 SER A C 1
ATOM 2311 O O . SER A 1 304 ? 12.600 -47.265 -26.840 1.00 25.72 304 SER A O 1
ATOM 2313 N N . HIS A 1 305 ? 13.984 -45.728 -27.588 1.00 26.95 305 HIS A N 1
ATOM 2314 C CA . HIS A 1 305 ? 15.092 -46.015 -28.523 1.00 26.95 305 HIS A CA 1
ATOM 2315 C C . HIS A 1 305 ? 15.211 -44.937 -29.625 1.00 26.95 305 HIS A C 1
ATOM 2317 O O . HIS A 1 305 ? 14.185 -44.417 -30.043 1.00 26.95 305 HIS A O 1
ATOM 2323 N N . HIS A 1 306 ? 16.433 -44.763 -30.157 1.00 29.39 306 HIS A N 1
ATOM 2324 C CA . HIS A 1 306 ? 16.802 -44.118 -31.439 1.00 29.39 306 HIS A CA 1
ATOM 2325 C C . HIS A 1 306 ? 16.448 -42.614 -31.637 1.00 29.39 306 HIS A C 1
ATOM 2327 O O . HIS A 1 306 ? 15.401 -42.144 -31.215 1.00 29.39 306 HIS A O 1
ATOM 2333 N N . ASP A 1 307 ? 17.299 -41.766 -32.234 1.00 29.91 307 ASP A N 1
ATOM 2334 C CA . ASP A 1 307 ? 18.580 -42.013 -32.928 1.00 29.91 307 ASP A CA 1
ATOM 2335 C C . ASP A 1 307 ? 19.722 -41.060 -32.522 1.00 29.91 307 ASP A C 1
ATOM 2337 O O . ASP A 1 307 ? 19.511 -40.021 -31.897 1.00 29.91 307 ASP A O 1
ATOM 2341 N N . VAL A 1 308 ? 20.956 -41.432 -32.893 1.00 31.06 308 VAL A N 1
ATOM 2342 C CA . VAL A 1 308 ? 22.192 -40.673 -32.627 1.00 31.06 308 VAL A CA 1
ATOM 2343 C C . VAL A 1 308 ? 22.944 -40.393 -33.928 1.00 31.06 308 VAL A C 1
ATOM 2345 O O . VAL A 1 308 ? 23.524 -41.306 -34.508 1.00 31.06 308 VAL A O 1
ATOM 2348 N N . THR A 1 309 ? 23.061 -39.117 -34.305 1.00 35.16 309 THR A N 1
ATOM 2349 C CA . THR A 1 309 ? 24.085 -38.634 -35.251 1.00 35.16 309 THR A CA 1
ATOM 2350 C C . THR A 1 309 ? 24.531 -37.208 -34.913 1.00 35.16 309 THR A C 1
ATOM 2352 O O . THR A 1 309 ? 23.784 -36.268 -35.147 1.00 35.16 309 THR A O 1
ATOM 2355 N N . THR A 1 310 ? 25.763 -37.096 -34.393 1.00 34.34 310 THR A N 1
ATOM 2356 C CA . THR A 1 310 ? 26.837 -36.134 -34.761 1.00 34.34 310 THR A CA 1
ATOM 2357 C C . THR A 1 310 ? 26.555 -34.645 -35.032 1.00 34.34 310 THR A C 1
ATOM 2359 O O . THR A 1 310 ? 25.638 -34.314 -35.766 1.00 34.34 310 THR A O 1
ATOM 2362 N N . PHE A 1 311 ? 27.462 -33.698 -34.746 1.00 33.19 311 PHE A N 1
ATOM 2363 C CA . PHE A 1 311 ? 28.604 -33.525 -33.811 1.00 33.19 311 PHE A CA 1
ATOM 2364 C C . PHE A 1 311 ? 29.236 -32.143 -34.153 1.00 33.19 311 PHE A C 1
ATOM 2366 O O . PHE A 1 311 ? 28.992 -31.631 -35.243 1.00 33.19 311 PHE A O 1
ATOM 2373 N N . ASN A 1 312 ? 30.149 -31.641 -33.308 1.00 33.31 312 ASN A N 1
ATOM 2374 C CA . ASN A 1 312 ? 31.072 -30.501 -33.524 1.00 33.31 312 ASN A CA 1
ATOM 2375 C C . ASN A 1 312 ? 30.459 -29.093 -33.312 1.00 33.31 312 ASN A C 1
ATOM 2377 O O . ASN A 1 312 ? 29.463 -28.754 -33.938 1.00 33.31 312 ASN A O 1
ATOM 2381 N N . ASN A 1 313 ? 30.902 -28.323 -32.305 1.00 35.97 313 ASN A N 1
ATOM 2382 C CA . ASN A 1 313 ? 32.172 -27.563 -32.137 1.00 35.97 313 ASN A CA 1
ATOM 2383 C C . ASN A 1 313 ? 32.120 -26.203 -32.875 1.00 35.97 313 ASN A C 1
ATOM 2385 O O . ASN A 1 313 ? 31.663 -26.154 -34.013 1.00 35.97 313 ASN A O 1
ATOM 2389 N N . VAL A 1 314 ? 32.607 -25.086 -32.320 1.00 45.06 314 VAL A N 1
ATOM 2390 C CA . VAL A 1 314 ? 33.454 -24.868 -31.119 1.00 45.06 314 VAL A CA 1
ATOM 2391 C C . VAL A 1 314 ? 32.743 -23.963 -30.115 1.00 45.06 314 VAL A C 1
ATOM 2393 O O . VAL A 1 314 ? 32.171 -22.952 -30.572 1.00 45.06 314 VAL A O 1
#

Secondary structure (DSSP, 8-state):
------SS--SSPPPP-HHHHHHHHHHHHHHHHHHHTT-SS-TT--GGGHHHHHHIIIIIIHHHHHHHHHHTT-HHHHHHHHHHHHHHHHHHHHH-GGG-HHHHHHHT-HHHHHHHHHHHHHHHHHHHHHHHHHHTTSBHHHHHHHHHHHHHHHHHHHHHHHT-HHHHHHHHHHHHHHHHHHHHHHHHHH--TTTSSS-----B-STHHHHHHHHGGGGG----STT---------------------------------------------------------------------------------------